Protein AF-A0A1M5EJP6-F1 (afdb_monomer)

Solvent-accessible surface area (backbone atoms only — not comparable to full-atom values): 12967 Å² total; per-residue (Å²): 136,80,81,79,81,61,71,69,54,60,53,49,47,48,23,60,74,72,71,44,87,80,58,96,80,62,54,50,74,47,81,51,93,53,33,33,40,35,38,42,94,92,39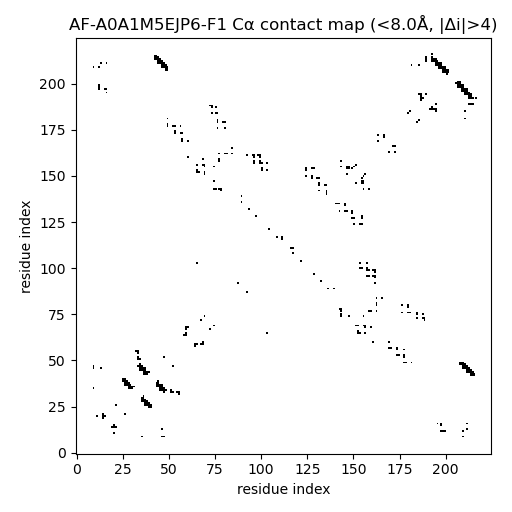,60,27,44,37,32,38,59,67,31,47,37,52,45,49,46,51,31,64,74,66,66,35,46,68,52,47,45,74,76,43,58,69,66,51,51,46,62,54,50,76,66,56,74,95,61,51,73,70,53,48,53,53,37,31,53,51,27,46,54,49,50,59,60,67,50,50,82,76,45,92,44,71,66,60,45,55,49,54,52,50,53,54,48,53,50,51,52,52,44,55,56,51,34,73,78,43,74,90,43,53,53,63,49,25,48,74,74,34,42,84,58,50,37,36,16,46,50,50,29,55,52,66,74,42,96,46,68,67,63,44,31,52,52,51,44,51,47,35,62,75,76,36,42,39,56,80,45,79,73,40,80,60,48,82,38,79,43,82,78,55,98,93,41,72,46,50,30,44,40,35,60,79,67,72,74,68,72,69,75,78,75,127

Radius of gyration: 20.11 Å; Cα contacts (8 Å, |Δi|>4): 256; chains: 1; bounding box: 44×57×44 Å

Nearest PDB structures (foldseek):
  2qj1-assembly1_A  TM=2.860E-01  e=4.101E+00  Infectious bursal disease virus
  4iwb-assembly2_B  TM=1.909E-01  e=3.326E+00  Aquifex aeolicus

pLDDT: mean 85.27, std 13.97, range [38.97, 98.0]

Secondary structure (DSSP, 8-state):
-PPPPPHHHHHHHHHHHTTSPPPTTSEEEEEETTEEEEEETTEEEEEEEHHHHHHHHHHHHHTT-HHHHHHSS-HHHHHHHHHT-TT--HHHHHHHHHHHHHHHHHHGGGG-S-HHHHHHHHHHHHHHHHHHHHHHHH-TT-HHHHHHHHHTTTHHHHHHHHHHTTSS-HHHHHHHHHHHHHHTSTTTTTTTSPEEEEEEEEETTEEEEEEEE-TTGGGSSTT--

Structure (mmCIF, N/CA/C/O backbone):
data_AF-A0A1M5EJP6-F1
#
_entry.id   AF-A0A1M5EJP6-F1
#
loop_
_atom_site.group_PDB
_atom_site.id
_atom_site.type_symbol
_atom_site.label_atom_id
_atom_site.label_alt_id
_atom_site.label_comp_id
_atom_site.label_asym_id
_atom_site.label_entity_id
_atom_site.label_seq_id
_atom_site.pdbx_PDB_ins_code
_atom_site.Cartn_x
_atom_site.Cartn_y
_atom_site.Cartn_z
_atom_site.occupancy
_atom_site.B_iso_or_equiv
_atom_site.auth_seq_id
_atom_site.auth_comp_id
_atom_site.auth_asym_id
_atom_site.auth_atom_id
_atom_site.pdbx_PDB_model_num
ATOM 1 N N . MET A 1 1 ? 21.699 -2.784 8.763 1.00 38.97 1 MET A N 1
ATOM 2 C CA . MET A 1 1 ? 21.643 -3.882 7.775 1.00 38.97 1 MET A CA 1
ATOM 3 C C . MET A 1 1 ? 21.321 -5.165 8.522 1.00 38.97 1 MET A C 1
ATOM 5 O O . MET A 1 1 ? 22.229 -5.752 9.103 1.00 38.97 1 MET A O 1
ATOM 9 N N . LYS A 1 2 ? 20.036 -5.536 8.610 1.00 46.34 2 LYS A N 1
ATOM 10 C CA . LYS A 1 2 ? 19.643 -6.880 9.064 1.00 46.34 2 LYS A CA 1
ATOM 11 C C . LYS A 1 2 ? 19.937 -7.872 7.925 1.00 46.34 2 LYS A C 1
ATOM 13 O O . LYS A 1 2 ? 19.958 -7.474 6.765 1.00 46.34 2 LYS A O 1
ATOM 18 N N . GLN A 1 3 ? 20.300 -9.102 8.281 1.00 47.59 3 GLN A N 1
ATOM 19 C CA . GLN A 1 3 ? 20.691 -10.150 7.335 1.00 47.59 3 GLN A CA 1
ATOM 20 C C . GLN A 1 3 ? 19.473 -10.636 6.548 1.00 47.59 3 GLN A C 1
ATOM 22 O O . GLN A 1 3 ? 18.476 -11.012 7.153 1.00 47.59 3 GLN A O 1
ATOM 27 N N . GLU A 1 4 ? 19.592 -10.668 5.222 1.00 60.62 4 GLU A N 1
ATOM 28 C CA . GLU A 1 4 ? 18.635 -11.330 4.331 1.00 60.62 4 GLU A CA 1
ATOM 29 C C . GLU A 1 4 ? 18.438 -12.798 4.748 1.00 60.62 4 GLU A C 1
ATOM 31 O O . GLU A 1 4 ? 19.409 -13.505 5.061 1.00 60.62 4 GLU A O 1
ATOM 36 N N . ARG A 1 5 ? 17.183 -13.270 4.745 1.00 69.31 5 ARG A N 1
ATOM 37 C CA . ARG A 1 5 ? 16.856 -14.670 5.045 1.00 69.31 5 ARG A CA 1
ATOM 38 C C . ARG A 1 5 ? 17.550 -15.589 4.027 1.00 69.31 5 ARG A C 1
ATOM 40 O O . ARG A 1 5 ? 17.432 -15.392 2.817 1.00 69.31 5 ARG A O 1
ATOM 47 N N . PRO A 1 6 ? 18.271 -16.633 4.475 1.00 67.94 6 PRO A N 1
ATOM 48 C CA . PRO A 1 6 ? 18.926 -17.557 3.561 1.00 67.94 6 PRO A CA 1
ATOM 49 C C . PRO A 1 6 ? 17.921 -18.266 2.630 1.00 67.94 6 PRO A C 1
ATOM 51 O O . PRO A 1 6 ? 16.907 -18.766 3.123 1.00 67.94 6 PRO A O 1
ATOM 54 N N . PRO A 1 7 ? 18.246 -18.477 1.337 1.00 72.56 7 PRO A N 1
ATOM 55 C CA . PRO A 1 7 ? 17.354 -19.123 0.360 1.00 72.56 7 PRO A CA 1
ATOM 56 C C . PRO A 1 7 ? 16.770 -20.477 0.791 1.00 72.56 7 PRO A C 1
ATOM 58 O O . PRO A 1 7 ? 15.692 -20.874 0.361 1.00 72.56 7 PRO A O 1
ATOM 61 N N . LYS A 1 8 ? 17.471 -21.192 1.681 1.00 81.19 8 LYS A N 1
ATOM 62 C CA . LYS A 1 8 ? 17.037 -22.481 2.238 1.00 81.19 8 LYS A CA 1
ATOM 63 C C . LYS A 1 8 ? 15.681 -22.419 2.956 1.00 81.19 8 LYS A C 1
ATOM 65 O O . LYS A 1 8 ? 15.049 -23.460 3.072 1.00 81.19 8 LYS A O 1
ATOM 70 N N . PHE A 1 9 ? 15.277 -21.265 3.491 1.00 84.75 9 PHE A N 1
ATOM 71 C CA . PHE A 1 9 ? 14.015 -21.135 4.224 1.00 84.75 9 PHE A CA 1
ATOM 72 C C . PHE A 1 9 ? 12.819 -21.067 3.272 1.00 84.75 9 PHE A C 1
ATOM 74 O O . PHE A 1 9 ? 11.880 -21.831 3.451 1.00 84.75 9 PHE A O 1
ATOM 81 N N . TYR A 1 10 ? 12.920 -20.291 2.191 1.00 87.69 10 TYR A N 1
ATOM 82 C CA . TYR A 1 10 ? 11.906 -20.242 1.129 1.00 87.69 10 TYR A CA 1
ATOM 83 C C . TYR A 1 10 ? 11.717 -21.597 0.447 1.00 87.69 10 TYR A C 1
ATOM 85 O O . TYR A 1 10 ? 10.593 -22.037 0.243 1.00 87.69 10 TYR A O 1
ATOM 93 N N . ILE A 1 11 ? 12.817 -22.306 0.163 1.00 89.31 11 ILE A N 1
ATOM 94 C CA . ILE A 1 11 ? 12.743 -23.656 -0.416 1.00 89.31 11 ILE A CA 1
ATOM 95 C C . ILE A 1 11 ? 12.021 -24.610 0.538 1.00 89.31 11 ILE A C 1
ATOM 97 O O . ILE A 1 11 ? 11.170 -25.366 0.098 1.00 89.31 11 ILE A O 1
ATOM 101 N N . LYS A 1 12 ? 12.320 -24.564 1.842 1.00 89.94 12 LYS A N 1
ATOM 102 C CA . LYS A 1 12 ? 11.617 -25.392 2.831 1.00 89.94 12 LYS A CA 1
ATOM 103 C C . LYS A 1 12 ? 10.135 -25.046 2.941 1.00 89.94 12 LYS A C 1
ATOM 105 O O . LYS A 1 12 ? 9.335 -25.955 3.112 1.00 89.94 12 LYS A O 1
ATOM 110 N N . ALA A 1 13 ? 9.782 -23.763 2.867 1.00 89.81 13 ALA A N 1
ATOM 111 C CA . ALA A 1 13 ? 8.384 -23.342 2.915 1.00 89.81 13 ALA A CA 1
ATOM 112 C C . ALA A 1 13 ? 7.642 -23.911 1.705 1.00 89.81 13 ALA A C 1
ATOM 114 O O . ALA A 1 13 ? 6.568 -24.485 1.840 1.00 89.81 13 ALA A O 1
ATOM 115 N N . PHE A 1 14 ? 8.291 -23.860 0.542 1.00 90.31 14 PHE A N 1
ATOM 116 C CA . PHE A 1 14 ? 7.779 -24.475 -0.669 1.00 90.31 14 PHE A CA 1
ATOM 117 C C . PHE A 1 14 ? 7.667 -26.000 -0.583 1.00 90.31 14 PHE A C 1
ATOM 119 O O . PHE A 1 14 ? 6.664 -26.550 -1.016 1.00 90.31 14 PHE A O 1
ATOM 126 N N . GLU A 1 15 ? 8.657 -26.692 -0.008 1.00 91.50 15 GLU A N 1
ATOM 127 C CA . GLU A 1 15 ? 8.604 -28.144 0.227 1.00 91.50 15 GLU A CA 1
ATOM 128 C C . GLU A 1 15 ? 7.417 -28.552 1.113 1.00 91.50 15 GLU A C 1
ATOM 130 O O . GLU A 1 15 ? 6.812 -29.600 0.871 1.00 91.50 15 GLU A O 1
ATOM 135 N N . GLU A 1 16 ? 7.092 -27.739 2.124 1.00 90.25 16 GLU A N 1
ATOM 136 C CA . GLU A 1 16 ? 5.922 -27.943 2.984 1.00 90.25 16 GLU A CA 1
ATOM 137 C C . GLU A 1 16 ? 4.624 -27.755 2.190 1.00 90.25 16 GLU A C 1
ATOM 139 O O . GLU A 1 16 ? 3.771 -28.639 2.213 1.00 90.25 16 GLU A O 1
ATOM 144 N N . PHE A 1 17 ? 4.532 -26.676 1.407 1.00 88.00 17 PHE A N 1
ATOM 145 C CA . PHE A 1 17 ? 3.397 -26.382 0.526 1.00 88.00 17 PHE A CA 1
ATOM 146 C C . PHE A 1 17 ? 3.106 -27.508 -0.475 1.00 88.00 17 PHE A C 1
ATOM 148 O O . PHE A 1 17 ? 1.983 -27.993 -0.569 1.00 88.00 17 PHE A O 1
ATOM 155 N N . ILE A 1 18 ? 4.120 -28.024 -1.175 1.00 88.50 18 ILE A N 1
ATOM 156 C CA . ILE A 1 18 ? 3.921 -29.142 -2.117 1.00 88.50 18 ILE A CA 1
ATOM 157 C C . ILE A 1 18 ? 3.850 -30.518 -1.429 1.00 88.50 18 ILE A C 1
ATOM 159 O O . ILE A 1 18 ? 3.717 -31.545 -2.105 1.00 88.50 18 ILE A O 1
ATOM 163 N N . GLY A 1 19 ? 4.018 -30.579 -0.104 1.00 88.31 19 GLY A N 1
ATOM 164 C CA . GLY A 1 19 ? 4.006 -31.810 0.687 1.00 88.31 19 GLY A CA 1
ATOM 165 C C . GLY A 1 19 ? 5.131 -32.802 0.357 1.00 88.31 19 GLY A C 1
ATOM 166 O O . GLY A 1 19 ? 5.011 -33.998 0.650 1.00 88.31 19 GLY A O 1
ATOM 167 N N . LYS A 1 20 ? 6.224 -32.358 -0.279 1.00 91.44 20 LYS A N 1
ATOM 168 C CA . LYS A 1 20 ? 7.365 -33.216 -0.640 1.00 91.44 20 LYS A CA 1
ATOM 169 C C . LYS A 1 20 ? 8.688 -32.460 -0.646 1.00 91.44 20 LYS A C 1
ATOM 171 O O . LYS A 1 20 ? 8.771 -31.284 -0.974 1.00 91.44 20 LYS A O 1
ATOM 176 N N . LYS A 1 21 ? 9.762 -33.197 -0.352 1.00 92.19 21 LYS A N 1
ATOM 177 C CA . LYS A 1 21 ? 11.127 -32.671 -0.447 1.00 92.19 21 LYS A CA 1
ATOM 178 C C . LYS A 1 21 ? 11.561 -32.537 -1.896 1.00 92.19 21 LYS A C 1
ATOM 180 O O . LYS A 1 21 ? 11.420 -33.492 -2.663 1.00 92.19 21 LYS A O 1
ATOM 185 N N . LEU A 1 22 ? 12.169 -31.404 -2.212 1.00 90.38 22 LEU A N 1
ATOM 186 C CA . LEU A 1 22 ? 12.728 -31.118 -3.518 1.00 90.38 22 LEU A CA 1
ATOM 187 C C . LEU A 1 22 ? 14.151 -31.657 -3.622 1.00 90.38 22 LEU A C 1
ATOM 189 O O . LEU A 1 22 ? 14.996 -31.503 -2.735 1.00 90.38 22 LEU A O 1
ATOM 193 N N . GLN A 1 23 ? 14.447 -32.273 -4.756 1.00 89.06 23 GLN A N 1
ATOM 194 C CA . GLN A 1 23 ? 15.798 -32.646 -5.128 1.00 89.06 23 GLN A CA 1
ATOM 195 C C . GLN A 1 23 ? 16.461 -31.521 -5.917 1.00 89.06 23 GLN A C 1
ATOM 197 O O . GLN A 1 23 ? 15.839 -30.744 -6.646 1.00 89.06 23 GLN A O 1
ATOM 202 N N . LYS A 1 24 ? 17.787 -31.440 -5.796 1.00 82.75 24 LYS A N 1
ATOM 203 C CA . LYS A 1 24 ? 18.571 -30.460 -6.545 1.00 82.75 24 LYS A CA 1
ATOM 204 C C . LYS A 1 24 ? 18.381 -30.687 -8.049 1.00 82.75 24 LYS A C 1
ATOM 206 O O . LYS A 1 24 ? 18.741 -31.744 -8.558 1.00 82.75 24 LYS A O 1
ATOM 211 N N . GLY A 1 25 ? 17.903 -29.662 -8.749 1.00 85.12 25 GLY A N 1
ATOM 212 C CA . GLY A 1 25 ? 17.639 -29.700 -10.190 1.00 85.12 25 GLY A CA 1
ATOM 213 C C . GLY A 1 25 ? 16.160 -29.816 -10.559 1.00 85.12 25 GLY A C 1
ATOM 214 O O . GLY A 1 25 ? 15.841 -29.622 -11.727 1.00 85.12 25 GLY A O 1
ATOM 215 N N . GLU A 1 26 ? 15.273 -30.065 -9.591 1.00 87.62 26 GLU A N 1
ATOM 216 C CA . GLU A 1 26 ? 13.815 -30.061 -9.806 1.00 87.62 26 GLU A CA 1
ATOM 217 C C . GLU A 1 26 ? 13.221 -28.648 -9.829 1.00 87.62 26 GLU A C 1
ATOM 219 O O . GLU A 1 26 ? 12.118 -28.447 -10.328 1.00 87.62 26 GLU A O 1
ATOM 224 N N . TYR A 1 27 ? 13.965 -27.664 -9.323 1.00 90.50 27 TYR A N 1
ATOM 225 C CA . TYR A 1 27 ? 13.534 -26.277 -9.231 1.00 90.50 27 TYR A CA 1
ATOM 226 C C . TYR A 1 27 ? 14.648 -25.311 -9.641 1.00 90.50 27 TYR A C 1
ATOM 228 O O . TYR A 1 27 ? 15.846 -25.630 -9.590 1.00 90.50 27 TYR A O 1
ATOM 236 N N . LYS A 1 28 ? 14.244 -24.101 -10.018 1.00 90.25 28 LYS A N 1
ATOM 237 C CA . LYS A 1 28 ? 15.104 -22.913 -10.066 1.00 90.25 28 LYS A CA 1
ATOM 238 C C . LYS A 1 28 ? 14.490 -21.862 -9.160 1.00 90.25 28 LYS A C 1
ATOM 240 O O . LYS A 1 28 ? 13.281 -21.853 -8.987 1.00 90.25 28 LYS A O 1
ATOM 245 N N . TYR A 1 29 ? 15.308 -20.992 -8.595 1.00 90.00 29 TYR A N 1
ATOM 246 C CA . TYR A 1 29 ? 14.788 -19.859 -7.848 1.00 90.00 29 TYR A CA 1
ATOM 247 C C . TYR A 1 29 ? 15.588 -18.605 -8.168 1.00 90.00 29 TYR A C 1
ATOM 249 O O . TYR A 1 29 ? 16.784 -18.682 -8.471 1.00 90.00 29 TYR A O 1
ATOM 257 N N . GLU A 1 30 ? 14.913 -17.475 -8.076 1.00 88.81 30 GLU A N 1
ATOM 258 C CA . GLU A 1 30 ? 15.467 -16.139 -8.184 1.00 88.81 30 GLU A CA 1
ATOM 259 C C . GLU A 1 30 ? 14.951 -15.319 -7.005 1.00 88.81 30 GLU A C 1
ATOM 261 O O . GLU A 1 30 ? 13.790 -15.417 -6.613 1.00 88.81 30 GLU A O 1
ATOM 266 N N . ARG A 1 31 ? 15.848 -14.550 -6.388 1.00 81.06 31 ARG A N 1
ATOM 267 C CA . ARG A 1 31 ? 15.457 -13.606 -5.349 1.00 81.06 31 ARG A CA 1
ATOM 268 C C . ARG A 1 31 ? 15.198 -12.270 -6.025 1.00 81.06 31 ARG A C 1
ATOM 270 O O . ARG A 1 31 ? 16.101 -11.735 -6.666 1.00 81.06 31 ARG A O 1
ATOM 277 N N . ILE A 1 32 ? 13.996 -11.755 -5.842 1.00 75.50 32 ILE A N 1
ATOM 278 C CA . ILE A 1 32 ? 13.582 -10.421 -6.259 1.00 75.50 32 ILE A CA 1
ATOM 279 C C . ILE A 1 32 ? 13.382 -9.612 -4.969 1.00 75.50 32 ILE A C 1
ATOM 281 O O . ILE A 1 32 ? 13.212 -10.186 -3.892 1.00 75.50 32 ILE A O 1
ATOM 285 N N . GLU A 1 33 ? 13.523 -8.289 -5.017 1.00 70.88 33 GLU A N 1
ATOM 286 C CA . GLU A 1 33 ? 13.317 -7.452 -3.827 1.00 70.88 33 GLU A CA 1
ATOM 287 C C . GLU A 1 33 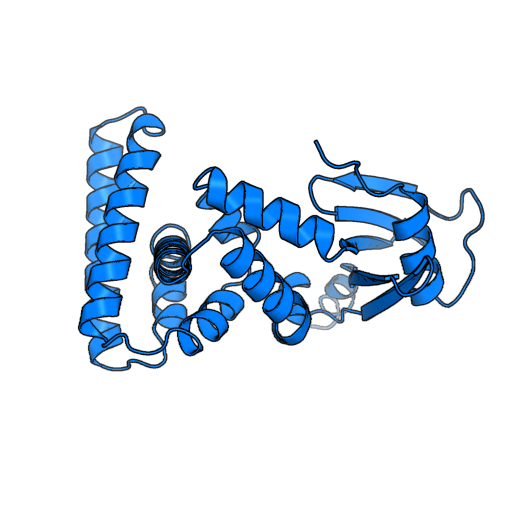? 11.966 -7.801 -3.178 1.00 70.88 33 GLU A C 1
ATOM 289 O O . GLU A 1 33 ? 10.939 -7.813 -3.856 1.00 70.88 33 GLU A O 1
ATOM 294 N N . GLY A 1 34 ? 12.003 -8.200 -1.901 1.00 70.31 34 GLY A N 1
ATOM 295 C CA . GLY A 1 34 ? 10.796 -8.555 -1.156 1.00 70.31 34 GLY A CA 1
ATOM 296 C C . GLY A 1 34 ? 10.276 -9.988 -1.262 1.00 70.31 34 GLY A C 1
ATOM 297 O O . GLY A 1 34 ? 9.398 -10.383 -0.501 1.00 70.31 34 GLY A O 1
ATOM 298 N N . HIS A 1 35 ? 10.779 -10.806 -2.189 1.00 79.75 35 HIS A N 1
ATOM 299 C CA . HIS A 1 35 ? 10.215 -12.143 -2.401 1.00 79.75 35 HIS A CA 1
ATOM 300 C C . HIS A 1 35 ? 11.138 -13.094 -3.161 1.00 79.75 35 HIS A C 1
ATOM 302 O O . HIS A 1 35 ? 12.130 -12.714 -3.778 1.00 79.75 35 HIS A O 1
ATOM 308 N N . THR A 1 36 ? 10.827 -14.384 -3.103 1.00 86.88 36 THR A N 1
ATOM 309 C CA . THR A 1 36 ? 11.523 -15.420 -3.868 1.00 86.88 36 THR A CA 1
ATOM 310 C C . THR A 1 36 ? 10.592 -15.989 -4.925 1.00 86.88 36 THR A C 1
ATOM 312 O O . THR A 1 36 ? 9.581 -16.587 -4.574 1.00 86.88 36 THR A O 1
ATOM 315 N N . ASP A 1 37 ? 10.977 -15.876 -6.191 1.00 87.81 37 ASP A N 1
ATOM 316 C CA . ASP A 1 37 ? 10.325 -16.584 -7.289 1.00 87.81 37 ASP A CA 1
ATOM 317 C C . ASP A 1 37 ? 10.971 -17.967 -7.439 1.00 87.81 37 ASP A C 1
ATOM 319 O O . ASP A 1 37 ? 12.190 -18.096 -7.587 1.00 87.81 37 ASP A O 1
ATOM 323 N N . LEU A 1 38 ? 10.168 -19.024 -7.386 1.00 90.50 38 LEU A N 1
ATOM 324 C CA . LEU A 1 38 ? 10.584 -20.419 -7.458 1.00 90.50 38 LEU A CA 1
ATOM 325 C C . LEU A 1 38 ? 9.881 -21.102 -8.635 1.00 90.50 38 LEU A C 1
ATOM 327 O O . LEU A 1 38 ? 8.691 -21.377 -8.596 1.00 90.50 38 LEU A O 1
ATOM 331 N N . LEU A 1 39 ? 10.638 -21.418 -9.685 1.00 90.25 39 LEU A N 1
ATOM 332 C CA . LEU A 1 39 ? 10.164 -22.177 -10.840 1.00 90.25 39 LEU A CA 1
ATOM 333 C C . LEU A 1 39 ? 10.222 -23.680 -10.546 1.00 90.25 39 LEU A C 1
ATOM 335 O O . LEU A 1 39 ? 11.314 -24.244 -10.413 1.00 90.25 39 LEU A O 1
ATOM 339 N N . TYR A 1 40 ? 9.063 -24.328 -10.524 1.00 90.06 40 TYR A N 1
ATOM 340 C CA . TYR A 1 40 ? 8.885 -25.755 -10.281 1.00 90.06 40 TYR A CA 1
ATOM 341 C C . TYR A 1 40 ? 7.849 -26.335 -11.255 1.00 90.06 40 TYR A C 1
ATOM 343 O O . TYR A 1 40 ? 6.794 -25.752 -11.454 1.00 90.06 40 TYR A O 1
ATOM 351 N N . GLU A 1 41 ? 8.170 -27.450 -11.923 1.00 88.88 41 GLU A N 1
ATOM 352 C CA . GLU A 1 41 ? 7.282 -28.114 -12.906 1.00 88.88 41 GLU A CA 1
ATOM 353 C C . GLU A 1 41 ? 6.709 -27.200 -14.020 1.00 88.88 41 GLU A C 1
ATOM 355 O O . GLU A 1 41 ? 5.698 -27.510 -14.638 1.00 88.88 41 GLU A O 1
ATOM 360 N N . GLY A 1 42 ? 7.404 -26.104 -14.350 1.00 85.12 42 GLY A N 1
ATOM 361 C CA . GLY A 1 42 ? 6.965 -25.142 -15.373 1.00 85.12 42 GLY A CA 1
ATOM 362 C C . GLY A 1 42 ? 6.119 -23.985 -14.834 1.00 85.12 42 GLY A C 1
ATOM 363 O O . GLY A 1 42 ? 5.717 -23.130 -15.615 1.00 85.12 42 GLY A O 1
ATOM 364 N N . VAL A 1 43 ? 5.920 -23.933 -13.519 1.00 84.94 43 VAL A N 1
ATOM 365 C CA . VAL A 1 43 ? 5.138 -22.932 -12.792 1.00 84.94 43 VAL A CA 1
ATOM 366 C C . VAL A 1 43 ? 6.060 -22.093 -11.907 1.00 84.94 43 VAL A C 1
ATOM 368 O O . VAL A 1 43 ? 6.892 -22.651 -11.192 1.00 84.94 43 VAL A O 1
ATOM 371 N N . THR A 1 44 ? 5.943 -20.765 -11.952 1.00 86.81 44 THR A N 1
ATOM 372 C CA . THR A 1 44 ? 6.736 -19.865 -11.096 1.00 86.81 44 THR A CA 1
ATOM 373 C C . THR A 1 44 ? 5.935 -19.476 -9.869 1.00 86.81 44 THR A C 1
ATOM 375 O O . THR A 1 44 ? 5.047 -18.656 -9.979 1.00 86.81 44 THR A O 1
ATOM 378 N N . TYR A 1 45 ? 6.271 -20.001 -8.702 1.00 85.88 45 TYR A N 1
ATOM 379 C CA . TYR A 1 45 ? 5.629 -19.635 -7.445 1.00 85.88 45 TYR A CA 1
ATOM 380 C C . TYR A 1 45 ? 6.345 -18.452 -6.808 1.00 85.88 45 TYR A C 1
ATOM 382 O O . TYR A 1 45 ? 7.570 -18.490 -6.700 1.00 85.88 45 TYR A O 1
ATOM 390 N N . ARG A 1 46 ? 5.623 -17.442 -6.326 1.00 85.81 46 ARG A N 1
ATOM 391 C CA . ARG A 1 46 ? 6.239 -16.401 -5.492 1.00 85.81 46 ARG A CA 1
ATOM 392 C C . ARG A 1 46 ? 6.059 -16.754 -4.027 1.00 85.81 46 ARG A C 1
ATOM 394 O O . ARG A 1 46 ? 5.005 -17.225 -3.605 1.00 85.81 46 ARG A O 1
ATOM 401 N N . ILE A 1 47 ? 7.110 -16.509 -3.260 1.00 87.38 47 ILE A N 1
ATOM 402 C CA . ILE A 1 47 ? 7.184 -16.810 -1.838 1.00 87.38 47 ILE A CA 1
ATOM 403 C C . ILE A 1 47 ? 7.671 -15.568 -1.102 1.00 87.38 47 ILE A C 1
ATOM 405 O O . ILE A 1 47 ? 8.827 -15.165 -1.275 1.00 87.38 47 ILE A O 1
ATOM 409 N N . SER A 1 48 ? 6.827 -15.016 -0.239 1.00 86.44 48 SER A N 1
ATOM 410 C CA . SER A 1 48 ? 7.153 -13.857 0.599 1.00 86.44 48 SER A CA 1
ATOM 411 C C . SER A 1 48 ? 7.067 -14.247 2.067 1.00 86.44 48 SER A C 1
ATOM 413 O O . SER A 1 48 ? 6.140 -14.953 2.463 1.00 86.44 48 SER A O 1
ATOM 415 N N . SER A 1 49 ? 8.030 -13.822 2.887 1.00 88.25 49 SER A N 1
ATOM 416 C CA . SER A 1 49 ? 7.908 -13.954 4.344 1.00 88.25 49 SER A CA 1
ATOM 417 C C . SER A 1 49 ? 7.330 -12.683 4.962 1.00 88.25 49 SER A C 1
ATOM 419 O O . SER A 1 49 ? 7.438 -11.606 4.376 1.00 88.25 49 SER A O 1
ATOM 421 N N . TYR A 1 50 ? 6.776 -12.791 6.171 1.00 88.06 50 TYR A N 1
ATOM 422 C CA . TYR A 1 50 ? 6.329 -11.632 6.953 1.00 88.06 50 TYR A CA 1
ATOM 423 C C . TYR A 1 50 ? 7.410 -10.540 7.029 1.00 88.06 50 TYR A C 1
ATOM 425 O O . TYR A 1 50 ? 7.149 -9.370 6.780 1.00 88.06 50 TYR A O 1
ATOM 433 N N . GLU A 1 51 ? 8.658 -10.915 7.308 1.00 87.88 51 GLU A N 1
ATOM 434 C CA . GLU A 1 51 ? 9.762 -9.957 7.439 1.00 87.88 51 GLU A CA 1
ATOM 435 C C . GLU A 1 51 ? 10.171 -9.330 6.112 1.00 87.88 51 GLU A C 1
ATOM 437 O O . GLU A 1 51 ? 10.653 -8.198 6.118 1.00 87.88 51 GLU A O 1
ATOM 442 N N . ASP A 1 52 ? 9.990 -10.044 4.998 1.00 86.25 52 ASP A N 1
ATOM 443 C CA . ASP A 1 52 ? 10.206 -9.460 3.680 1.00 86.25 52 ASP A CA 1
ATOM 444 C C . ASP A 1 52 ? 9.183 -8.349 3.425 1.00 86.25 52 ASP A C 1
ATOM 446 O O . ASP A 1 52 ? 9.565 -7.229 3.093 1.00 86.25 52 ASP A O 1
ATOM 450 N N . LEU A 1 53 ? 7.903 -8.631 3.691 1.00 87.75 53 LEU A N 1
ATOM 451 C CA . LEU A 1 53 ? 6.818 -7.661 3.546 1.00 87.75 53 LEU A CA 1
ATOM 452 C C . LEU A 1 53 ? 7.002 -6.461 4.485 1.00 87.75 53 LEU A C 1
ATOM 454 O O . LEU A 1 53 ? 6.863 -5.319 4.054 1.00 87.75 53 LEU A O 1
ATOM 458 N N . VAL A 1 54 ? 7.400 -6.691 5.743 1.00 91.56 54 VAL A N 1
ATOM 459 C CA . VAL A 1 54 ? 7.742 -5.612 6.690 1.00 91.56 54 VAL A CA 1
ATOM 460 C C . VAL A 1 54 ? 8.871 -4.750 6.138 1.00 91.56 54 VAL A C 1
ATOM 462 O O . VAL A 1 54 ? 8.809 -3.520 6.202 1.00 91.56 54 VAL A O 1
ATOM 465 N N . GLN A 1 55 ? 9.914 -5.366 5.585 1.00 89.50 55 GLN A N 1
ATOM 466 C CA . GLN A 1 55 ? 11.032 -4.631 5.012 1.00 89.50 55 GLN A CA 1
ATOM 467 C C . GLN A 1 55 ? 10.612 -3.806 3.785 1.00 89.50 55 GLN A C 1
ATOM 469 O O . GLN A 1 55 ? 11.069 -2.666 3.645 1.00 89.50 55 GLN A O 1
ATOM 474 N N . ASP A 1 56 ? 9.777 -4.354 2.909 1.00 88.44 56 ASP A N 1
ATOM 475 C CA . ASP A 1 56 ? 9.285 -3.662 1.717 1.00 88.44 56 ASP A CA 1
ATOM 476 C C . ASP A 1 56 ? 8.406 -2.473 2.088 1.00 88.44 56 ASP A C 1
ATOM 478 O O . ASP A 1 56 ? 8.700 -1.345 1.692 1.00 88.44 56 ASP A O 1
ATOM 482 N N . PHE A 1 57 ? 7.404 -2.694 2.942 1.00 92.25 57 PHE A N 1
ATOM 483 C CA . PHE A 1 57 ? 6.519 -1.638 3.430 1.00 92.25 57 PHE A CA 1
ATOM 484 C C . PHE A 1 57 ? 7.319 -0.538 4.125 1.00 92.25 57 PHE A C 1
ATOM 486 O O . PHE A 1 57 ? 7.143 0.642 3.821 1.00 92.25 57 PHE A O 1
ATOM 493 N N . THR A 1 58 ? 8.272 -0.902 4.988 1.00 94.12 58 THR A N 1
ATOM 494 C CA . THR A 1 58 ? 9.167 0.082 5.614 1.00 94.12 58 THR A CA 1
ATOM 495 C C . THR A 1 58 ? 9.849 0.944 4.551 1.00 94.12 58 THR A C 1
ATOM 497 O O . THR A 1 58 ? 9.810 2.168 4.641 1.00 94.12 58 THR A O 1
ATOM 500 N N . GLN A 1 59 ? 10.417 0.342 3.503 1.00 91.88 59 GLN A N 1
ATOM 501 C CA . GLN A 1 59 ? 11.088 1.096 2.443 1.00 91.88 59 GLN A CA 1
ATOM 502 C C . GLN A 1 59 ? 10.132 1.984 1.643 1.00 91.88 59 GLN A C 1
ATOM 504 O O . GLN A 1 59 ? 10.488 3.130 1.359 1.00 91.88 59 GLN A O 1
ATOM 509 N N . TYR A 1 60 ? 8.941 1.490 1.301 1.00 92.94 60 TYR A N 1
ATOM 510 C CA . TYR A 1 60 ? 7.942 2.259 0.556 1.00 92.94 60 TYR A CA 1
ATOM 511 C C . TYR A 1 60 ? 7.555 3.527 1.322 1.00 92.94 60 TYR A C 1
ATOM 513 O O . TYR A 1 60 ? 7.539 4.627 0.767 1.00 92.94 60 TYR A O 1
ATOM 521 N N . PHE A 1 61 ? 7.331 3.402 2.627 1.00 94.38 61 PHE A N 1
ATOM 522 C CA . PHE A 1 61 ? 6.875 4.510 3.458 1.00 94.38 61 PHE A CA 1
ATOM 523 C C . PHE A 1 61 ? 8.003 5.409 3.991 1.00 94.38 61 PHE A C 1
ATOM 525 O O . PHE A 1 61 ? 7.760 6.596 4.208 1.00 94.38 61 PHE A O 1
ATOM 532 N N . GLU A 1 62 ? 9.232 4.908 4.164 1.00 93.31 62 GLU A N 1
ATOM 533 C CA . GLU A 1 62 ? 10.410 5.740 4.478 1.00 93.31 62 GLU A CA 1
ATOM 534 C C . GLU A 1 62 ? 10.814 6.627 3.298 1.00 93.31 62 GLU A C 1
ATOM 536 O O . GLU A 1 62 ? 11.230 7.771 3.492 1.00 93.31 62 GLU A O 1
ATOM 541 N N . ARG A 1 63 ? 10.719 6.095 2.074 1.00 92.06 63 ARG A N 1
ATOM 542 C CA . ARG A 1 63 ? 11.079 6.820 0.847 1.00 92.06 63 ARG A CA 1
ATOM 543 C C . ARG A 1 63 ? 9.943 7.680 0.305 1.00 92.06 63 ARG A C 1
ATOM 545 O O . ARG A 1 63 ? 10.175 8.424 -0.644 1.00 92.06 63 ARG A O 1
ATOM 552 N N . GLU A 1 64 ? 8.754 7.583 0.903 1.00 91.06 64 GLU A N 1
ATOM 553 C CA . GLU A 1 64 ? 7.519 8.193 0.393 1.00 91.06 64 GLU A CA 1
ATOM 554 C C . GLU A 1 64 ? 7.314 7.826 -1.090 1.00 91.06 64 GLU A C 1
ATOM 556 O O . GLU A 1 64 ? 7.079 8.665 -1.959 1.00 91.06 64 GLU A O 1
ATOM 561 N N . SER A 1 65 ? 7.479 6.533 -1.359 1.00 90.12 65 SER A N 1
ATOM 562 C CA . SER A 1 65 ? 7.483 5.877 -2.662 1.00 90.12 65 SER A CA 1
ATOM 563 C C . SER A 1 65 ? 6.039 5.597 -3.107 1.00 90.12 65 SER A C 1
ATOM 565 O O . SER A 1 65 ? 5.536 4.480 -3.011 1.00 90.12 65 SER A O 1
ATOM 567 N N . TYR A 1 66 ? 5.325 6.649 -3.526 1.00 90.62 66 TYR A N 1
ATOM 568 C CA . TYR A 1 66 ? 3.891 6.580 -3.862 1.00 90.62 66 TYR A CA 1
ATOM 569 C C . TYR A 1 66 ? 3.566 5.589 -4.994 1.00 90.62 66 TYR A C 1
ATOM 571 O O . TYR A 1 66 ? 2.495 4.980 -4.980 1.00 90.62 66 TYR A O 1
ATOM 579 N N . ASP A 1 67 ? 4.486 5.403 -5.945 1.00 89.31 67 ASP A N 1
ATOM 580 C CA . ASP A 1 67 ? 4.327 4.447 -7.046 1.00 89.31 67 ASP A CA 1
ATOM 581 C C . ASP A 1 67 ? 4.317 3.006 -6.516 1.00 89.31 67 ASP A C 1
ATOM 583 O O . ASP A 1 67 ? 3.451 2.208 -6.879 1.00 89.31 67 ASP A O 1
ATOM 587 N N . GLU A 1 68 ? 5.241 2.667 -5.613 1.00 88.81 68 GLU A N 1
ATOM 588 C CA . GLU A 1 68 ? 5.277 1.355 -4.970 1.00 88.81 68 GLU A CA 1
ATOM 589 C C . GLU A 1 68 ? 4.069 1.140 -4.048 1.00 88.81 68 GLU A C 1
ATOM 591 O O . GLU A 1 68 ? 3.454 0.080 -4.113 1.00 88.81 68 GLU A O 1
ATOM 596 N N . ILE A 1 69 ? 3.656 2.154 -3.275 1.00 89.50 69 ILE A N 1
ATOM 597 C CA . ILE A 1 69 ? 2.437 2.087 -2.442 1.00 89.50 69 ILE A CA 1
ATOM 598 C C . ILE A 1 69 ? 1.205 1.763 -3.296 1.00 89.50 69 ILE A C 1
ATOM 600 O O . ILE A 1 69 ? 0.346 1.008 -2.862 1.00 89.50 69 ILE A O 1
ATOM 604 N N . THR A 1 70 ? 1.117 2.315 -4.506 1.00 85.94 70 THR A N 1
ATOM 605 C CA . THR A 1 70 ? -0.032 2.085 -5.396 1.00 85.94 70 THR A CA 1
ATOM 606 C C . THR A 1 70 ? 0.045 0.737 -6.111 1.00 85.94 70 THR A C 1
ATOM 608 O O . THR A 1 70 ? -0.972 0.093 -6.329 1.00 85.94 70 THR A O 1
ATOM 611 N N . THR A 1 71 ? 1.240 0.315 -6.529 1.00 83.56 71 THR A N 1
ATOM 612 C CA . THR A 1 71 ? 1.397 -0.845 -7.428 1.00 83.56 71 THR A CA 1
ATOM 613 C C . THR A 1 71 ? 1.711 -2.155 -6.717 1.00 83.56 71 THR A C 1
ATOM 615 O O . THR A 1 71 ? 1.547 -3.210 -7.323 1.00 83.56 71 THR A O 1
ATOM 618 N N . GLN A 1 72 ? 2.205 -2.106 -5.477 1.00 83.19 72 GLN A N 1
ATOM 619 C CA . GLN A 1 72 ? 2.623 -3.290 -4.715 1.00 83.19 72 GLN A CA 1
ATOM 620 C C . GLN A 1 72 ? 1.697 -3.603 -3.537 1.00 83.19 72 GLN A C 1
ATOM 622 O O . GLN A 1 72 ? 1.865 -4.641 -2.901 1.00 83.19 72 GLN A O 1
ATOM 627 N N . VAL A 1 73 ? 0.744 -2.721 -3.224 1.00 85.31 73 VAL A N 1
ATOM 628 C CA . VAL A 1 73 ? -0.144 -2.875 -2.070 1.00 85.31 73 VAL A CA 1
ATOM 629 C C . VAL A 1 73 ? -1.601 -2.830 -2.529 1.00 85.31 73 VAL A C 1
ATOM 631 O O . VAL A 1 73 ? -1.986 -1.854 -3.173 1.00 85.31 73 VAL A O 1
ATOM 634 N N . PRO A 1 74 ? -2.416 -3.852 -2.211 1.00 87.19 74 PRO A N 1
ATOM 635 C CA . PRO A 1 74 ? -3.816 -3.885 -2.620 1.00 87.19 74 PRO A CA 1
ATOM 636 C C . PRO A 1 74 ? -4.630 -2.793 -1.920 1.00 87.19 74 PRO A C 1
ATOM 638 O O . PRO A 1 74 ? -4.416 -2.506 -0.739 1.00 87.19 74 PRO A O 1
ATOM 641 N N . GLU A 1 75 ? 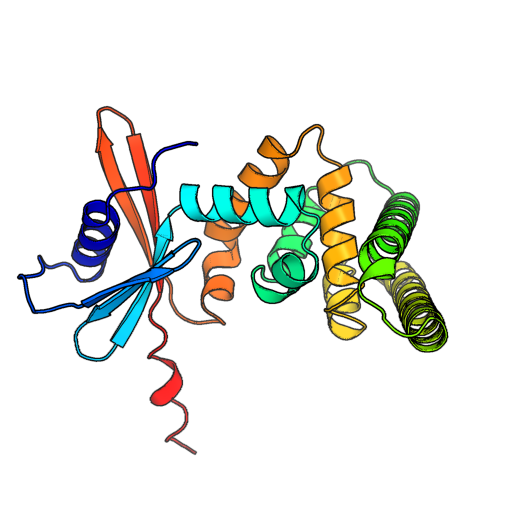-5.597 -2.202 -2.622 1.00 88.31 75 GLU A N 1
ATOM 642 C CA . GLU A 1 75 ? -6.425 -1.121 -2.085 1.00 88.31 75 GLU A CA 1
ATOM 643 C C . GLU A 1 75 ? -7.258 -1.554 -0.874 1.00 88.31 75 GLU A C 1
ATOM 645 O O . GLU A 1 75 ? -7.473 -0.749 0.031 1.00 88.31 75 GLU A O 1
ATOM 650 N N . GLN A 1 76 ? -7.654 -2.829 -0.810 1.00 90.44 76 GLN A N 1
ATOM 651 C CA . GLN A 1 76 ? -8.440 -3.412 0.282 1.00 90.44 76 GLN A CA 1
ATOM 652 C C . GLN A 1 76 ? -7.729 -3.287 1.627 1.00 90.44 76 GLN A C 1
ATOM 654 O O . GLN A 1 76 ? -8.384 -3.109 2.652 1.00 90.44 76 GLN A O 1
ATOM 659 N N . LEU A 1 77 ? -6.389 -3.307 1.632 1.00 92.81 77 LEU A N 1
ATOM 660 C CA . LEU A 1 77 ? -5.637 -3.070 2.858 1.00 92.81 77 LEU A CA 1
ATOM 661 C C . LEU A 1 77 ? -5.967 -1.694 3.442 1.00 92.81 77 LEU A C 1
ATOM 663 O O . LEU A 1 77 ? -6.119 -1.559 4.652 1.00 92.81 77 LEU A O 1
ATOM 667 N N . TRP A 1 78 ? -6.095 -0.669 2.600 1.00 94.19 78 TRP A N 1
ATOM 668 C CA . TRP A 1 78 ? -6.380 0.684 3.069 1.00 94.19 78 TRP A CA 1
ATOM 669 C C . TRP A 1 78 ? -7.795 0.829 3.604 1.00 94.19 78 TRP A C 1
ATOM 671 O O . TRP A 1 78 ? -7.992 1.642 4.500 1.00 94.19 78 TRP A O 1
ATOM 681 N N . ASP A 1 79 ? -8.743 0.040 3.102 1.00 92.38 79 ASP A N 1
ATOM 682 C CA . ASP A 1 79 ? -10.113 0.005 3.619 1.00 92.38 79 ASP A CA 1
ATOM 683 C C . ASP A 1 79 ? -10.120 -0.545 5.053 1.00 92.38 79 ASP A C 1
ATOM 685 O O . ASP A 1 79 ? -10.520 0.141 5.994 1.00 92.38 79 ASP A O 1
ATOM 689 N N . LEU A 1 80 ? -9.498 -1.712 5.248 1.00 93.31 80 LEU A N 1
ATOM 690 C CA . LEU A 1 80 ? -9.366 -2.352 6.560 1.00 93.31 80 LEU A CA 1
ATOM 691 C C . LEU A 1 80 ? -8.562 -1.511 7.558 1.00 93.31 80 LEU A C 1
ATOM 693 O O . LEU A 1 80 ? -8.887 -1.457 8.743 1.00 93.31 80 LEU A O 1
ATOM 697 N N . MET A 1 81 ? -7.501 -0.853 7.094 1.00 94.88 81 MET A N 1
ATOM 698 C CA . MET A 1 81 ? -6.690 0.024 7.936 1.00 94.88 81 MET A CA 1
ATOM 699 C C . MET A 1 81 ? -7.436 1.311 8.303 1.00 94.88 81 MET A C 1
ATOM 701 O O . MET A 1 81 ? -7.257 1.829 9.404 1.00 94.88 81 MET A O 1
ATOM 705 N N . LEU A 1 82 ? -8.271 1.845 7.405 1.00 93.06 82 LEU A N 1
ATOM 706 C CA . LEU A 1 82 ? -9.064 3.043 7.675 1.00 93.06 82 LEU A CA 1
ATOM 707 C C . LEU A 1 82 ? -10.127 2.780 8.748 1.00 93.06 82 LEU A C 1
ATOM 709 O O . LEU A 1 82 ? -10.329 3.641 9.605 1.00 93.06 82 LEU A O 1
ATOM 713 N N . ASP A 1 83 ? -10.729 1.590 8.762 1.00 90.06 83 ASP A N 1
ATOM 714 C CA . ASP A 1 83 ? -11.675 1.160 9.802 1.00 90.06 83 ASP A CA 1
ATOM 715 C C . ASP A 1 83 ? -11.055 1.141 11.209 1.00 90.06 83 ASP A C 1
ATOM 717 O O . ASP A 1 83 ? -11.756 1.302 12.212 1.00 90.06 83 ASP A O 1
ATOM 721 N N . GLN A 1 84 ? -9.730 0.996 11.300 1.00 89.12 84 GLN A N 1
ATOM 722 C CA . GLN A 1 84 ? -8.983 1.032 12.561 1.00 89.12 84 GLN A CA 1
ATOM 723 C C . GLN A 1 84 ? -8.615 2.456 13.006 1.00 89.12 84 GLN A C 1
ATOM 725 O O . GLN A 1 84 ? -8.124 2.656 14.121 1.00 89.12 84 GLN A O 1
ATOM 730 N N . VAL A 1 85 ? -8.873 3.473 12.175 1.00 88.00 85 VAL A N 1
ATOM 731 C CA . VAL A 1 85 ? -8.609 4.878 12.510 1.00 88.00 85 VAL A CA 1
ATOM 732 C C . VAL A 1 85 ? -9.686 5.401 13.465 1.00 88.00 85 VAL A C 1
ATOM 734 O O . VAL A 1 85 ? -10.670 6.041 13.085 1.00 88.00 85 VAL A O 1
ATOM 737 N N . GLU A 1 86 ? -9.482 5.169 14.759 1.00 85.31 86 GLU A N 1
ATOM 738 C CA . GLU A 1 86 ? -10.398 5.636 15.797 1.00 85.31 86 GLU A CA 1
ATOM 739 C C . GLU A 1 86 ? -10.242 7.135 16.115 1.00 85.31 86 GLU A C 1
ATOM 741 O O . GLU A 1 86 ? -9.156 7.715 16.109 1.00 85.31 86 GLU A O 1
ATOM 746 N N . GLY A 1 87 ? -11.353 7.788 16.469 1.00 84.50 87 GLY A N 1
ATOM 747 C CA . GLY A 1 87 ? -11.340 9.151 17.019 1.00 84.50 87 GLY A CA 1
ATOM 748 C C . GLY A 1 87 ? -11.204 10.283 15.993 1.00 84.50 87 GLY A C 1
ATOM 749 O O . GLY A 1 87 ? -11.170 11.456 16.383 1.00 84.50 87 GLY A O 1
ATOM 750 N N . TYR A 1 88 ? -11.190 9.970 14.696 1.00 88.50 88 TYR A N 1
ATOM 751 C CA . TYR A 1 88 ? -11.219 10.962 13.623 1.00 88.50 88 TYR A CA 1
ATOM 752 C C . TYR A 1 88 ? -12.639 11.140 13.082 1.00 88.50 88 TYR A C 1
ATOM 754 O O . TYR A 1 88 ? -13.297 10.202 12.653 1.00 88.50 88 TYR A O 1
ATOM 762 N N . SER A 1 89 ? -13.116 12.383 13.056 1.00 90.38 89 SER A N 1
ATOM 763 C CA . SER A 1 89 ? -14.319 12.732 12.295 1.00 90.38 89 SER A CA 1
ATOM 764 C C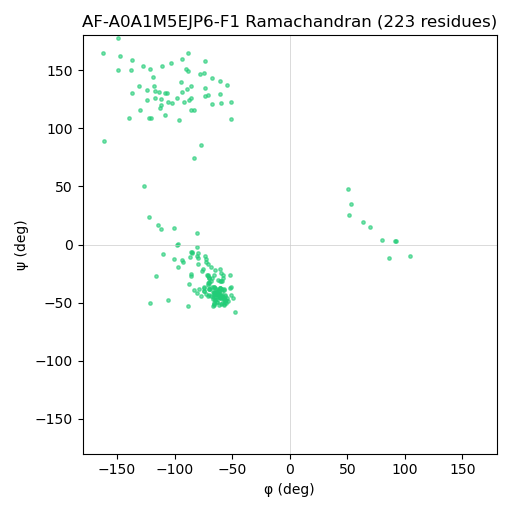 . SER A 1 89 ? -14.039 12.745 10.789 1.00 90.38 89 SER A C 1
ATOM 766 O O . SER A 1 89 ? -12.912 13.018 10.366 1.00 90.38 89 SER A O 1
ATOM 768 N N . SER A 1 90 ? -15.078 12.597 9.962 1.00 90.06 90 SER A N 1
ATOM 769 C CA . SER A 1 90 ? -14.975 12.693 8.495 1.00 90.06 90 SER A CA 1
ATOM 770 C C . SER A 1 90 ? -14.276 13.983 8.041 1.00 90.06 90 SER A C 1
ATOM 772 O O . SER A 1 90 ? -13.460 13.970 7.124 1.00 90.06 90 SER A O 1
ATOM 774 N N . GLY A 1 91 ? -14.515 15.104 8.733 1.00 92.44 91 GLY A N 1
ATOM 775 C CA . GLY A 1 91 ? -13.826 16.368 8.459 1.00 92.44 91 GLY A CA 1
ATOM 776 C C . GLY A 1 91 ? -12.323 16.330 8.765 1.00 92.44 91 GLY A C 1
ATOM 777 O O . GLY A 1 91 ? -11.534 16.921 8.029 1.00 92.44 91 GLY A O 1
ATOM 778 N N . GLN A 1 92 ? -11.905 15.629 9.823 1.00 94.88 92 GLN A N 1
ATOM 779 C CA . GLN A 1 92 ? -10.484 15.432 10.128 1.00 94.88 92 GLN A CA 1
ATOM 780 C C . GLN A 1 92 ? -9.816 14.496 9.118 1.00 94.88 92 GLN A C 1
ATOM 782 O O . GLN A 1 92 ? -8.694 14.793 8.711 1.00 94.88 92 GLN A O 1
ATOM 787 N N . ILE A 1 93 ? -10.511 13.443 8.674 1.00 94.88 93 ILE A N 1
ATOM 788 C CA . ILE A 1 93 ? -10.048 12.530 7.615 1.00 94.88 93 ILE A CA 1
ATOM 789 C C . ILE A 1 93 ? -9.808 13.311 6.316 1.00 94.88 93 ILE A C 1
ATOM 791 O O . ILE A 1 93 ? -8.697 13.304 5.792 1.00 94.88 93 ILE A O 1
ATOM 795 N N . ILE A 1 94 ? -10.789 14.105 5.864 1.00 95.31 94 ILE A N 1
ATOM 796 C CA . ILE A 1 94 ? -10.657 14.968 4.673 1.00 95.31 94 ILE A CA 1
ATOM 797 C C . ILE A 1 94 ? -9.443 15.902 4.788 1.00 95.31 94 ILE A C 1
ATOM 799 O O . ILE A 1 94 ? -8.653 16.042 3.852 1.00 95.31 94 ILE A O 1
ATOM 803 N N . VAL A 1 95 ? -9.270 16.556 5.942 1.00 96.62 95 VAL A N 1
ATOM 804 C CA . VAL A 1 95 ? -8.124 17.448 6.175 1.00 96.62 95 VAL A CA 1
ATOM 805 C C . VAL A 1 95 ? -6.802 16.674 6.169 1.00 96.62 95 VAL A C 1
ATOM 807 O O . VAL A 1 95 ? -5.799 17.203 5.686 1.00 96.62 95 VAL A O 1
ATOM 810 N N . GLY A 1 96 ? -6.786 15.454 6.703 1.00 96.88 96 GLY A N 1
ATOM 811 C CA . GLY A 1 96 ? -5.638 14.552 6.686 1.00 96.88 96 GLY A CA 1
ATOM 812 C C . GLY A 1 96 ? -5.222 14.181 5.265 1.00 96.88 96 GLY A C 1
ATOM 813 O O . GLY A 1 96 ? -4.080 14.435 4.882 1.00 96.88 96 GLY A O 1
ATOM 814 N N . ILE A 1 97 ? -6.170 13.719 4.452 1.00 96.69 97 ILE A N 1
ATOM 815 C CA . ILE A 1 97 ? -5.942 13.369 3.043 1.00 96.69 97 ILE A CA 1
ATOM 816 C C . ILE A 1 97 ? -5.479 14.590 2.246 1.00 96.69 97 ILE A C 1
ATOM 818 O O . ILE A 1 97 ? -4.509 14.508 1.498 1.00 96.69 97 ILE A O 1
ATOM 822 N N . TYR A 1 98 ? -6.078 15.767 2.455 1.00 97.75 98 TYR A N 1
ATOM 823 C CA . TYR A 1 98 ? -5.612 16.995 1.802 1.00 97.75 98 TYR A CA 1
ATOM 824 C C . TYR A 1 98 ? -4.160 17.347 2.171 1.00 97.75 98 TYR A C 1
ATOM 826 O O . TYR A 1 98 ? -3.397 17.826 1.327 1.00 97.75 98 TYR A O 1
ATOM 834 N N . LYS A 1 99 ? -3.744 17.126 3.425 1.00 98.00 99 LYS A N 1
ATOM 835 C CA . LYS A 1 99 ? -2.341 17.318 3.828 1.00 98.00 99 LYS A CA 1
ATOM 836 C C . LYS A 1 99 ? -1.421 16.309 3.141 1.00 98.00 99 LYS A C 1
ATOM 838 O O . LYS A 1 99 ? -0.375 16.734 2.652 1.00 98.00 99 LYS A O 1
ATOM 843 N N . ALA A 1 100 ? -1.818 15.039 3.063 1.00 97.38 100 ALA A N 1
ATOM 844 C CA . ALA A 1 100 ? -1.075 14.003 2.347 1.00 97.38 100 ALA A CA 1
ATOM 845 C C . ALA A 1 100 ? -0.937 14.342 0.852 1.00 97.38 100 ALA A C 1
ATOM 847 O O . ALA A 1 100 ? 0.176 14.373 0.337 1.00 97.38 100 ALA A O 1
ATOM 848 N N . TRP A 1 101 ? -2.021 14.773 0.199 1.00 97.88 101 TRP A N 1
ATOM 849 C CA . TRP A 1 101 ? -2.021 15.257 -1.188 1.00 97.88 101 TRP A CA 1
ATOM 850 C C . TRP A 1 101 ? -1.067 16.436 -1.413 1.00 97.88 101 TRP A C 1
ATOM 852 O O . TRP A 1 101 ? -0.358 16.518 -2.419 1.00 97.88 101 TRP A O 1
ATOM 862 N N . ARG A 1 102 ? -0.986 17.370 -0.457 1.00 97.44 102 ARG A N 1
ATOM 863 C CA . ARG A 1 102 ? 0.010 18.449 -0.525 1.00 97.44 102 ARG A CA 1
ATOM 864 C C . ARG A 1 102 ? 1.442 17.927 -0.406 1.00 97.44 102 ARG A C 1
ATOM 866 O O . ARG A 1 102 ? 2.315 18.514 -1.046 1.00 97.44 102 ARG A O 1
ATOM 873 N N . GLY A 1 103 ? 1.666 16.901 0.415 1.00 96.06 103 GLY A N 1
ATOM 874 C CA . GLY A 1 103 ? 2.944 16.200 0.557 1.00 96.06 103 GLY A CA 1
ATOM 875 C C . GLY A 1 103 ? 3.359 15.512 -0.741 1.00 96.06 103 GLY A C 1
ATOM 876 O O . GLY A 1 103 ? 4.445 15.792 -1.243 1.00 96.06 103 GLY A O 1
ATOM 877 N N . TYR A 1 104 ? 2.449 14.752 -1.355 1.00 95.81 104 TYR A N 1
ATOM 878 C CA . TYR A 1 104 ? 2.638 14.113 -2.662 1.00 95.81 104 TYR A CA 1
ATOM 879 C C . TYR A 1 104 ? 3.193 15.097 -3.697 1.00 95.81 104 TYR A C 1
ATOM 881 O O . TYR A 1 104 ? 4.311 14.949 -4.182 1.00 95.81 104 TYR A O 1
ATOM 889 N N . TRP A 1 105 ? 2.486 16.202 -3.951 1.00 96.19 105 TRP A N 1
ATOM 890 C CA . TRP A 1 105 ? 2.929 17.183 -4.950 1.00 96.19 105 TRP A CA 1
ATOM 891 C C . TRP A 1 105 ? 4.162 17.993 -4.549 1.00 96.19 105 TRP A C 1
ATOM 893 O O . TRP A 1 105 ? 4.745 18.672 -5.397 1.00 96.19 105 TRP A O 1
ATOM 903 N N . TYR A 1 106 ? 4.523 18.009 -3.266 1.00 94.06 106 TYR A N 1
ATOM 904 C CA . TYR A 1 106 ? 5.791 18.585 -2.835 1.00 94.06 106 TYR A CA 1
ATOM 905 C C . TYR A 1 106 ? 6.955 17.671 -3.239 1.00 94.06 106 TYR A C 1
ATOM 907 O O . TYR A 1 106 ? 7.933 18.175 -3.789 1.00 94.06 106 TYR A O 1
ATOM 915 N N . ASN A 1 107 ? 6.804 16.357 -3.058 1.00 90.75 107 ASN A N 1
ATOM 916 C CA . ASN A 1 107 ? 7.816 15.351 -3.390 1.00 90.75 107 ASN A CA 1
ATOM 917 C C . ASN A 1 107 ? 7.930 15.104 -4.897 1.00 90.75 107 ASN A C 1
ATOM 919 O O . ASN A 1 107 ? 9.033 15.028 -5.435 1.00 90.75 107 ASN A O 1
ATOM 923 N N . GLU A 1 108 ? 6.800 15.065 -5.603 1.00 90.19 108 GLU A N 1
ATOM 924 C CA . GLU A 1 108 ? 6.782 14.776 -7.038 1.00 90.19 108 GLU A CA 1
ATOM 925 C C . GLU A 1 108 ? 7.316 15.930 -7.890 1.00 90.19 108 GLU A C 1
ATOM 927 O O . GLU A 1 108 ? 7.649 15.744 -9.058 1.00 90.19 108 GLU A O 1
ATOM 932 N N . ARG A 1 109 ? 7.436 17.139 -7.329 1.00 89.94 109 ARG A N 1
ATOM 933 C CA . ARG A 1 109 ? 7.789 18.354 -8.076 1.00 89.94 109 ARG A CA 1
ATOM 934 C C . ARG A 1 109 ? 9.037 18.198 -8.943 1.00 89.94 109 ARG A C 1
ATOM 936 O O . ARG A 1 109 ? 9.028 18.644 -10.089 1.00 89.94 109 ARG A O 1
ATOM 943 N N . ASP A 1 110 ? 10.083 17.579 -8.408 1.00 89.06 110 ASP A N 1
ATOM 944 C CA . ASP A 1 110 ? 11.375 17.464 -9.089 1.00 89.06 110 ASP A CA 1
ATOM 945 C C . ASP A 1 110 ? 11.398 16.351 -10.154 1.00 89.06 110 ASP A C 1
ATOM 947 O O . ASP A 1 110 ? 12.305 16.311 -10.989 1.00 89.06 110 ASP A O 1
ATOM 951 N N . ARG A 1 111 ? 10.380 15.478 -10.187 1.00 87.94 111 ARG A N 1
ATOM 952 C CA . ARG A 1 111 ? 10.214 14.451 -11.230 1.00 87.94 111 ARG A CA 1
ATOM 953 C C . ARG A 1 111 ? 9.689 15.042 -12.543 1.00 87.94 111 ARG A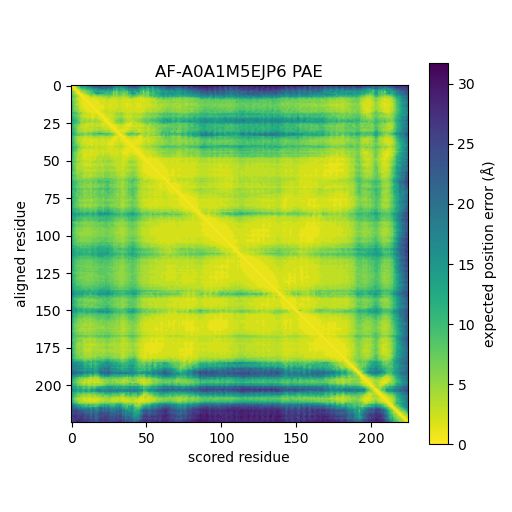 C 1
ATOM 955 O O . ARG A 1 111 ? 9.939 14.495 -13.620 1.00 87.94 111 ARG A O 1
ATOM 962 N N . PHE A 1 112 ? 9.028 16.199 -12.491 1.00 89.50 112 PHE A N 1
ATOM 963 C CA . PHE A 1 112 ? 8.517 16.880 -13.678 1.00 89.50 112 PHE A CA 1
ATOM 964 C C . PHE A 1 112 ? 9.583 17.775 -14.312 1.00 89.50 112 PHE A C 1
ATOM 966 O O . PHE A 1 112 ? 9.996 18.793 -13.762 1.00 89.50 112 PHE A O 1
ATOM 973 N N . LYS A 1 113 ? 9.976 17.438 -15.544 1.00 90.38 113 LYS A N 1
ATOM 974 C CA . LYS A 1 113 ? 10.893 18.271 -16.344 1.00 90.38 113 LYS A CA 1
ATOM 975 C C . LYS A 1 113 ? 10.246 19.573 -16.830 1.00 90.38 113 LYS A C 1
ATOM 977 O O . LYS A 1 113 ? 10.957 20.541 -17.085 1.00 90.38 113 LYS A O 1
ATOM 982 N N . ASP A 1 114 ? 8.923 19.578 -16.989 1.00 94.56 114 ASP A N 1
ATOM 983 C CA . ASP A 1 114 ? 8.145 20.715 -17.478 1.00 94.56 114 ASP A CA 1
ATOM 984 C C . ASP A 1 114 ? 7.227 21.281 -16.373 1.00 94.56 114 ASP A C 1
ATOM 986 O O . ASP A 1 114 ? 6.310 20.582 -15.924 1.00 94.56 114 ASP A O 1
ATOM 990 N N . PRO A 1 115 ? 7.426 22.545 -15.951 1.00 93.19 115 PRO A N 1
ATOM 991 C CA . PRO A 1 115 ? 6.602 23.185 -14.929 1.00 93.19 115 PRO A CA 1
ATOM 992 C C . PRO A 1 115 ? 5.112 23.296 -15.277 1.00 93.19 115 PRO A C 1
ATOM 994 O O . PRO A 1 115 ? 4.281 23.264 -14.368 1.00 93.19 115 PRO A O 1
ATOM 997 N N . GLU A 1 116 ? 4.752 23.431 -16.558 1.00 95.38 116 GLU A N 1
ATOM 998 C CA . GLU A 1 116 ? 3.340 23.529 -16.956 1.00 95.38 116 GLU A CA 1
ATOM 999 C C . GLU A 1 116 ? 2.642 22.172 -16.863 1.00 95.38 116 GLU A C 1
ATOM 1001 O O . GLU A 1 116 ? 1.525 22.095 -16.350 1.00 95.38 116 GLU A O 1
ATOM 1006 N N . THR A 1 117 ? 3.320 21.090 -17.258 1.00 94.50 117 THR A N 1
ATOM 1007 C CA . THR A 1 117 ? 2.834 19.721 -17.037 1.00 94.50 117 THR A CA 1
ATOM 1008 C C . THR A 1 117 ? 2.623 19.447 -15.546 1.00 94.50 117 THR A C 1
ATOM 1010 O O . THR A 1 117 ? 1.544 18.997 -15.176 1.00 94.50 117 THR A O 1
ATOM 1013 N N . PHE A 1 118 ? 3.579 19.812 -14.681 1.00 95.38 118 PHE A N 1
ATOM 1014 C CA . PHE A 1 118 ? 3.412 19.697 -13.223 1.00 95.38 118 PHE A CA 1
ATOM 1015 C C . PHE A 1 118 ? 2.176 20.453 -12.724 1.00 95.38 118 PHE A C 1
ATOM 1017 O O . PHE A 1 118 ? 1.361 19.915 -11.978 1.00 95.38 118 PHE A O 1
ATOM 1024 N N . LYS A 1 119 ? 2.019 21.715 -13.138 1.00 96.25 119 LYS A N 1
ATOM 1025 C CA . LYS A 1 119 ? 0.899 22.555 -12.707 1.00 96.25 119 LYS A CA 1
ATOM 1026 C C . LYS A 1 119 ? -0.444 21.985 -13.161 1.00 96.25 119 LYS A C 1
ATOM 1028 O O . LYS A 1 119 ? -1.394 22.031 -12.382 1.00 96.25 119 LYS A O 1
ATOM 1033 N N . ARG A 1 120 ? -0.520 21.466 -14.390 1.00 96.62 120 ARG A N 1
ATOM 1034 C CA . ARG A 1 120 ? -1.730 20.842 -14.930 1.00 96.62 120 ARG A CA 1
ATOM 1035 C C . ARG A 1 120 ? -2.068 19.553 -14.183 1.00 96.62 120 ARG A C 1
ATOM 1037 O O . ARG A 1 120 ? -3.163 19.479 -13.650 1.00 96.62 120 ARG A O 1
ATOM 1044 N N . SER A 1 121 ? -1.130 18.613 -14.059 1.00 95.75 121 SER A N 1
ATOM 1045 C CA . SER A 1 121 ? -1.371 17.344 -13.352 1.00 95.75 121 SER A CA 1
ATOM 1046 C C . SER A 1 121 ? -1.740 17.566 -11.883 1.00 95.75 121 SER A C 1
ATOM 1048 O O . SER A 1 121 ? -2.645 16.926 -11.352 1.00 95.75 121 SER A O 1
ATOM 1050 N N . LYS A 1 122 ? -1.116 18.558 -11.236 1.00 97.25 122 LYS A N 1
ATOM 1051 C CA . LYS A 1 122 ? -1.508 18.978 -9.892 1.00 97.25 122 LYS A CA 1
ATOM 1052 C C . LYS A 1 122 ? -2.933 19.516 -9.837 1.00 97.25 122 LYS A C 1
ATOM 1054 O O . LYS A 1 122 ? -3.654 19.189 -8.903 1.00 97.25 122 LYS A O 1
ATOM 1059 N N . GLN A 1 123 ? -3.330 20.347 -10.796 1.00 97.69 123 GLN A N 1
ATOM 1060 C CA . GLN A 1 123 ? -4.687 20.883 -10.855 1.00 97.69 123 GLN A CA 1
ATOM 1061 C C . GLN A 1 123 ? -5.722 19.776 -11.100 1.00 97.69 123 GLN A C 1
ATOM 1063 O O . GLN A 1 123 ? -6.713 19.738 -10.382 1.00 97.69 123 GLN A O 1
ATOM 1068 N N . GLU A 1 124 ? -5.460 18.863 -12.036 1.00 96.81 124 GLU A N 1
ATOM 1069 C CA . GLU A 1 124 ? -6.321 17.707 -12.335 1.00 96.81 124 GLU A CA 1
ATOM 1070 C C . GLU A 1 124 ? -6.540 16.857 -11.073 1.00 96.81 124 GLU A C 1
ATOM 1072 O O . GLU A 1 124 ? -7.669 16.705 -10.621 1.00 96.81 124 GLU A O 1
ATOM 1077 N N . SER A 1 125 ? -5.468 16.456 -10.382 1.00 97.00 125 SER A N 1
ATOM 1078 C CA . SER A 1 125 ? -5.619 15.686 -9.134 1.00 97.00 125 SER A CA 1
ATOM 1079 C C . SER A 1 125 ? -6.292 16.459 -7.988 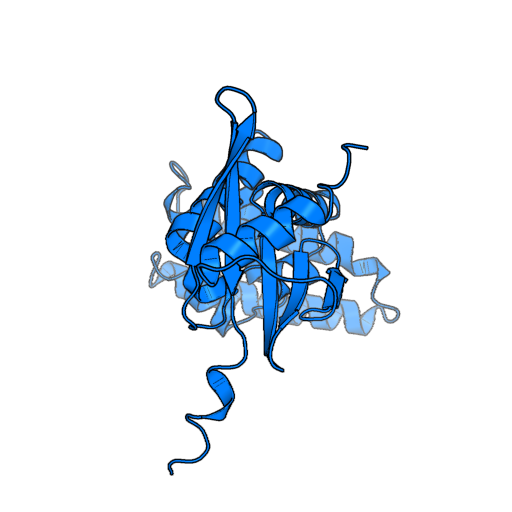1.00 97.00 125 SER A C 1
ATOM 1081 O O . SER A 1 125 ? -6.773 15.861 -7.028 1.00 97.00 125 SER A O 1
ATOM 1083 N N . PHE A 1 126 ? -6.276 17.798 -8.021 1.00 97.88 126 PHE A N 1
ATOM 1084 C CA . PHE A 1 126 ? -7.001 18.597 -7.035 1.00 97.88 126 PHE A CA 1
ATOM 1085 C C . PHE A 1 126 ? -8.504 18.562 -7.313 1.00 97.88 126 PHE A C 1
ATOM 1087 O O . PHE A 1 126 ? -9.292 18.520 -6.371 1.00 97.88 126 PHE A O 1
ATOM 1094 N N . GLU A 1 127 ? -8.895 18.568 -8.586 1.00 97.75 127 GLU A N 1
ATOM 1095 C CA . GLU A 1 127 ? -10.285 18.387 -9.010 1.00 97.75 127 GLU A CA 1
ATOM 1096 C C . GLU A 1 127 ? -10.774 16.983 -8.629 1.00 97.75 127 GLU A C 1
ATOM 1098 O O . GLU A 1 127 ? -11.835 16.863 -8.017 1.00 97.75 127 GLU A O 1
ATOM 1103 N N . ASP A 1 128 ? -9.953 15.952 -8.835 1.00 97.50 128 ASP A N 1
ATOM 1104 C CA . ASP A 1 128 ? -10.227 14.579 -8.383 1.00 97.50 128 ASP A CA 1
ATOM 1105 C C . ASP A 1 128 ? -10.431 14.498 -6.862 1.00 97.50 128 ASP A C 1
ATOM 1107 O O . ASP A 1 128 ? -11.402 13.910 -6.379 1.00 97.50 128 ASP A O 1
ATOM 1111 N N . LEU A 1 129 ? -9.568 15.162 -6.084 1.00 97.25 129 LEU A N 1
ATOM 1112 C CA . LEU A 1 129 ? -9.723 15.244 -4.631 1.00 97.25 129 LEU A CA 1
ATOM 1113 C C . LEU A 1 129 ? -11.041 15.928 -4.232 1.00 97.25 129 LEU A C 1
ATOM 1115 O O . LEU A 1 129 ? -11.668 15.534 -3.249 1.00 97.25 129 LEU A O 1
ATOM 1119 N N . GLN A 1 130 ? -11.476 16.956 -4.965 1.00 96.94 130 GLN A N 1
ATOM 1120 C CA . GLN A 1 130 ? -12.763 17.608 -4.708 1.00 96.94 130 GLN A CA 1
ATOM 1121 C C . GLN A 1 130 ? -13.936 16.665 -4.986 1.00 96.94 130 GLN A C 1
ATOM 1123 O O . GLN A 1 130 ? -14.868 16.633 -4.184 1.00 96.94 130 GLN A O 1
ATOM 1128 N N . VAL A 1 131 ? -13.875 15.879 -6.066 1.00 96.38 131 VAL A N 1
ATOM 1129 C CA . VAL A 1 131 ? -14.885 14.851 -6.371 1.00 96.38 131 VAL A CA 1
ATOM 1130 C C . VAL A 1 131 ? -14.951 13.819 -5.246 1.00 96.38 131 VAL A C 1
ATOM 1132 O O . VAL A 1 131 ? -16.044 13.543 -4.752 1.00 96.38 131 VAL A O 1
ATOM 1135 N N . LEU A 1 132 ? -13.800 13.327 -4.771 1.00 95.81 132 LEU A N 1
ATOM 1136 C CA . LEU A 1 132 ? -13.745 12.395 -3.641 1.00 95.81 132 LEU A CA 1
ATOM 1137 C C . LEU A 1 132 ? -14.392 12.987 -2.383 1.00 95.81 132 LEU A C 1
ATOM 1139 O O . LEU A 1 132 ? -15.176 12.319 -1.717 1.00 95.81 132 LEU A O 1
ATOM 1143 N N . ILE A 1 133 ? -14.078 14.243 -2.049 1.00 94.62 133 ILE A N 1
ATOM 1144 C CA . ILE A 1 133 ? -14.617 14.909 -0.856 1.00 94.62 133 ILE A CA 1
ATOM 1145 C C . ILE A 1 133 ? -16.141 15.031 -0.921 1.00 94.62 133 ILE A C 1
ATOM 1147 O O . ILE A 1 133 ? -16.795 14.890 0.110 1.00 94.62 133 ILE A O 1
ATOM 1151 N N . GLU A 1 134 ? -16.711 15.332 -2.087 1.00 94.50 134 GLU A N 1
ATOM 1152 C CA . GLU A 1 134 ? -18.167 15.390 -2.228 1.00 94.50 134 GLU A CA 1
ATOM 1153 C C . GLU A 1 134 ? -18.796 13.994 -2.137 1.00 94.50 134 GLU A C 1
ATOM 1155 O O . GLU A 1 134 ? -19.745 13.830 -1.376 1.00 94.50 134 GLU A O 1
ATOM 1160 N N . ALA A 1 135 ? -18.220 12.979 -2.792 1.00 91.31 135 ALA A N 1
ATOM 1161 C CA . ALA A 1 135 ? -18.702 11.597 -2.699 1.00 91.31 135 ALA A CA 1
ATOM 1162 C C . ALA A 1 135 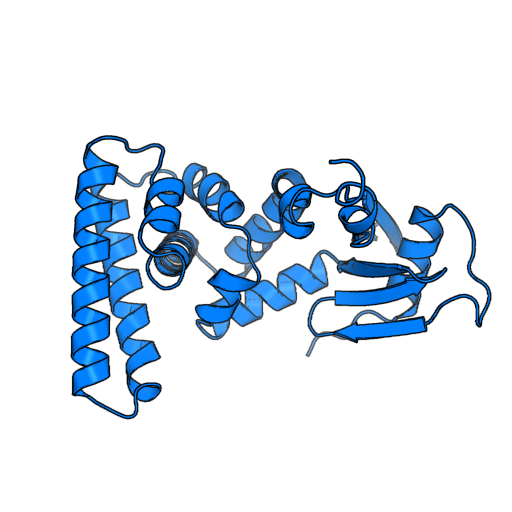? -18.657 11.060 -1.255 1.00 91.31 135 ALA A C 1
ATOM 1164 O O . ALA A 1 135 ? -19.639 10.520 -0.753 1.00 91.31 135 ALA A O 1
ATOM 1165 N N . TYR A 1 136 ? -17.557 11.302 -0.538 1.00 90.38 136 TYR A N 1
ATOM 1166 C CA . TYR A 1 136 ? -17.374 10.862 0.847 1.00 90.38 136 TYR A CA 1
ATOM 1167 C C . TYR A 1 136 ? -18.333 11.534 1.843 1.00 90.38 136 TYR A C 1
ATOM 1169 O O . TYR A 1 136 ? -18.643 10.984 2.897 1.00 90.38 136 TYR A O 1
ATOM 1177 N N . LYS A 1 137 ? -18.817 12.746 1.544 1.00 89.00 137 LYS A N 1
ATOM 1178 C CA . LYS A 1 137 ? -19.860 13.388 2.365 1.00 89.00 137 LYS A CA 1
ATOM 1179 C C . LYS A 1 137 ? -21.223 12.723 2.192 1.00 89.00 137 LYS A C 1
ATOM 1181 O O . LYS A 1 137 ? -22.058 12.863 3.086 1.00 89.00 137 LYS A O 1
ATOM 1186 N N . GLU A 1 138 ? -21.467 12.095 1.044 1.00 88.62 138 GLU A N 1
ATOM 1187 C CA . GLU A 1 138 ? -22.710 11.378 0.757 1.00 88.62 138 GLU A CA 1
ATOM 1188 C C . GLU A 1 138 ? -22.678 9.958 1.329 1.00 88.62 138 GLU A C 1
ATOM 1190 O O . GLU A 1 138 ? -23.681 9.519 1.892 1.00 88.62 138 GLU A O 1
ATOM 1195 N N . ASP A 1 139 ? -21.528 9.285 1.239 1.00 87.50 139 ASP A N 1
ATOM 1196 C CA . ASP A 1 139 ? -21.306 7.947 1.786 1.00 87.50 139 ASP A CA 1
ATOM 1197 C C . ASP A 1 139 ? -19.906 7.842 2.415 1.00 87.50 139 ASP A C 1
ATOM 1199 O O . ASP A 1 139 ? -18.883 7.859 1.723 1.00 87.50 139 ASP A O 1
ATOM 1203 N N . THR A 1 140 ? -19.865 7.774 3.748 1.00 83.50 140 THR A N 1
ATOM 1204 C CA . THR A 1 140 ? -18.612 7.761 4.514 1.00 83.50 140 THR A CA 1
ATOM 1205 C C . THR A 1 140 ? -17.947 6.394 4.571 1.00 83.50 140 THR A C 1
ATOM 1207 O O . THR A 1 140 ? -16.809 6.308 5.014 1.00 83.50 140 THR A O 1
ATOM 1210 N N . ASP A 1 141 ? -18.609 5.333 4.128 1.00 86.19 141 ASP A N 1
ATOM 1211 C CA . ASP A 1 141 ? -18.092 3.975 4.322 1.00 86.19 141 ASP A CA 1
ATOM 1212 C C . ASP A 1 141 ? -17.351 3.476 3.065 1.00 86.19 141 ASP A C 1
ATOM 1214 O O . ASP A 1 141 ? -16.860 2.359 3.025 1.00 86.19 141 ASP A O 1
ATOM 1218 N N . LYS A 1 142 ? -17.264 4.310 2.017 1.00 88.44 142 LYS A N 1
ATOM 1219 C CA . LYS A 1 142 ? -16.735 3.953 0.687 1.00 88.44 142 LYS A CA 1
ATOM 1220 C C . LYS A 1 142 ? -15.554 4.809 0.238 1.00 88.44 142 LYS A C 1
ATOM 1222 O O . LYS A 1 142 ? -15.312 4.977 -0.957 1.00 88.44 142 LYS A O 1
ATOM 1227 N N . LEU A 1 143 ? -14.822 5.407 1.178 1.00 92.69 143 LEU A N 1
ATOM 1228 C CA . LEU A 1 143 ? -13.757 6.361 0.853 1.00 92.69 143 LEU A CA 1
ATOM 1229 C C . LEU A 1 143 ? -12.688 5.762 -0.068 1.00 92.69 143 LEU A C 1
ATOM 1231 O O . LEU A 1 143 ? -12.288 6.407 -1.037 1.00 92.69 143 LEU A O 1
ATOM 1235 N N . VAL A 1 144 ? -12.234 4.547 0.239 1.00 92.56 144 VAL A N 1
ATOM 1236 C CA . VAL A 1 144 ? -11.183 3.856 -0.517 1.00 92.56 144 VAL A CA 1
ATOM 1237 C C . VAL A 1 144 ? -11.699 3.413 -1.885 1.00 92.56 144 VAL A C 1
ATOM 1239 O O . VAL A 1 144 ? -11.045 3.688 -2.889 1.00 92.56 144 VAL A O 1
ATOM 1242 N N . GLU A 1 145 ? -12.908 2.846 -1.947 1.00 92.81 145 GLU A N 1
ATOM 1243 C CA . GLU A 1 145 ? -13.589 2.479 -3.200 1.00 92.81 145 GLU A CA 1
ATOM 1244 C C . GLU A 1 145 ? -13.716 3.690 -4.142 1.00 92.81 145 GLU A C 1
ATOM 1246 O O . GLU A 1 145 ? -13.349 3.624 -5.318 1.00 92.81 145 GLU A O 1
ATOM 1251 N N . PHE A 1 146 ? -14.178 4.834 -3.625 1.00 93.69 146 PHE A N 1
ATOM 1252 C CA . PHE A 1 146 ? -14.283 6.064 -4.410 1.00 93.69 146 PHE A CA 1
ATOM 1253 C C . PHE A 1 146 ? -12.919 6.592 -4.845 1.00 93.69 146 PHE A C 1
ATOM 1255 O O . PHE A 1 146 ? -12.770 7.026 -5.987 1.00 93.69 146 PHE A O 1
ATOM 1262 N N . ALA A 1 147 ? -11.918 6.559 -3.967 1.00 93.75 147 ALA A N 1
ATOM 1263 C CA . ALA A 1 147 ? -10.574 7.009 -4.302 1.00 93.75 147 ALA A CA 1
ATOM 1264 C C . ALA A 1 147 ? -9.953 6.171 -5.421 1.00 93.75 147 ALA A C 1
ATOM 1266 O O . ALA A 1 147 ? -9.418 6.748 -6.365 1.00 93.75 147 ALA A O 1
ATOM 1267 N N . TYR A 1 148 ? -10.083 4.846 -5.347 1.00 90.69 148 TYR A N 1
ATOM 1268 C CA . TYR A 1 148 ? -9.618 3.924 -6.379 1.00 90.69 148 TYR A CA 1
ATOM 1269 C C . TYR A 1 148 ? -10.302 4.192 -7.727 1.00 90.69 148 TYR A C 1
ATOM 1271 O O . TYR A 1 148 ? -9.639 4.307 -8.753 1.00 90.69 148 TYR A O 1
ATOM 1279 N N . ALA A 1 149 ? -11.626 4.385 -7.723 1.00 91.06 149 ALA A N 1
ATOM 1280 C CA . ALA A 1 149 ? -12.392 4.650 -8.941 1.00 91.06 149 ALA A CA 1
ATOM 1281 C C . ALA A 1 149 ? -12.078 6.010 -9.597 1.00 91.06 149 ALA A C 1
ATOM 1283 O O . ALA A 1 149 ? -12.254 6.163 -10.807 1.00 91.06 149 ALA A O 1
ATOM 1284 N N . ILE A 1 150 ? -11.664 7.008 -8.810 1.00 91.50 150 ILE A N 1
ATOM 1285 C CA . ILE A 1 150 ? -11.346 8.358 -9.297 1.00 91.50 150 ILE A CA 1
ATOM 1286 C C . ILE A 1 150 ? -9.874 8.455 -9.719 1.00 91.50 150 ILE A C 1
ATOM 1288 O O . ILE A 1 150 ? -9.578 8.932 -10.813 1.00 91.50 150 ILE A O 1
ATOM 1292 N N . SER A 1 151 ? -8.952 8.070 -8.832 1.00 88.12 151 SER A N 1
ATOM 1293 C CA . SER A 1 151 ? -7.508 8.233 -9.017 1.00 88.12 151 SER A CA 1
ATOM 1294 C C . SER A 1 151 ? -6.723 7.309 -8.077 1.00 88.12 151 SER A C 1
ATOM 1296 O O . SER A 1 151 ? -6.317 7.689 -6.970 1.00 88.12 151 SER A O 1
ATOM 1298 N N . ASP A 1 152 ? -6.453 6.104 -8.562 1.00 84.62 152 ASP A N 1
ATOM 1299 C CA . ASP A 1 152 ? -5.573 5.116 -7.939 1.00 84.62 152 ASP A CA 1
ATOM 1300 C C . ASP A 1 152 ? -4.121 5.621 -7.808 1.00 84.62 152 ASP A C 1
ATOM 1302 O O . ASP A 1 152 ? -3.518 5.473 -6.754 1.00 84.62 152 ASP A O 1
ATOM 1306 N N . PHE A 1 153 ? -3.573 6.320 -8.807 1.00 88.62 153 PHE A N 1
ATOM 1307 C CA . PHE A 1 153 ? -2.163 6.757 -8.798 1.00 88.62 153 PHE A CA 1
ATOM 1308 C C . PHE A 1 153 ? -1.819 7.938 -7.880 1.00 88.62 153 PHE A C 1
ATOM 1310 O O . PHE A 1 153 ? -0.646 8.143 -7.564 1.00 88.62 153 PHE A O 1
ATOM 1317 N N . VAL A 1 154 ? -2.796 8.760 -7.483 1.00 93.19 154 VAL A N 1
ATOM 1318 C CA . VAL A 1 154 ? -2.529 9.953 -6.654 1.00 93.19 154 VAL A CA 1
ATOM 1319 C C . VAL A 1 154 ? -3.302 9.910 -5.352 1.00 93.19 154 VAL A C 1
ATOM 1321 O O . VAL A 1 154 ? -2.728 10.131 -4.286 1.00 93.19 154 VAL A O 1
ATOM 1324 N N . ILE A 1 155 ? -4.609 9.664 -5.409 1.00 94.50 155 ILE A N 1
ATOM 1325 C CA . ILE A 1 155 ? -5.475 9.845 -4.245 1.00 94.50 155 ILE A CA 1
ATOM 1326 C C . ILE A 1 155 ? -5.393 8.646 -3.302 1.00 94.50 155 ILE A C 1
ATOM 1328 O O . ILE A 1 155 ? -5.266 8.850 -2.093 1.00 94.50 155 ILE A O 1
ATOM 1332 N N . LEU A 1 156 ? -5.370 7.421 -3.829 1.00 93.00 156 LEU A N 1
ATOM 1333 C CA . LEU A 1 156 ? -5.220 6.213 -3.016 1.00 93.00 156 LEU A CA 1
ATOM 1334 C C . LEU A 1 156 ? -3.938 6.210 -2.158 1.00 93.00 156 LEU A C 1
ATOM 1336 O O . LEU A 1 156 ? -4.051 6.072 -0.937 1.00 93.00 156 LEU A O 1
ATOM 1340 N N . PRO A 1 157 ? -2.726 6.460 -2.696 1.00 94.12 157 PRO A N 1
ATOM 1341 C CA . PRO A 1 157 ? -1.535 6.488 -1.854 1.00 94.12 157 PRO A CA 1
ATOM 1342 C C . PRO A 1 157 ? -1.530 7.698 -0.896 1.00 94.12 157 PRO A C 1
ATOM 1344 O O . PRO A 1 157 ? -0.880 7.657 0.148 1.00 94.12 157 PRO A O 1
ATOM 1347 N N . CYS A 1 158 ? -2.308 8.759 -1.162 1.00 96.56 158 CYS A N 1
ATOM 1348 C CA . CYS A 1 158 ? -2.536 9.825 -0.177 1.00 96.56 158 CYS A CA 1
ATOM 1349 C C . CYS A 1 158 ? -3.405 9.372 1.006 1.00 96.56 158 CYS A C 1
ATOM 1351 O O . CYS A 1 158 ? -3.189 9.852 2.120 1.00 96.56 158 CYS A O 1
ATOM 1353 N N . ILE A 1 159 ? -4.357 8.456 0.796 1.00 96.06 159 ILE A N 1
ATOM 1354 C CA . ILE A 1 159 ? -5.111 7.822 1.888 1.00 96.06 159 ILE A CA 1
ATOM 1355 C C . ILE A 1 159 ? -4.167 6.976 2.739 1.00 96.06 159 ILE A C 1
ATOM 1357 O O . ILE A 1 159 ? -4.135 7.164 3.954 1.00 96.06 159 ILE A O 1
ATOM 1361 N N . ALA A 1 160 ? -3.325 6.147 2.118 1.00 96.19 160 ALA A N 1
ATOM 1362 C CA . ALA A 1 160 ? -2.324 5.353 2.834 1.00 96.19 160 ALA A CA 1
ATOM 1363 C C . ALA A 1 160 ? -1.395 6.235 3.693 1.00 96.19 160 ALA A C 1
ATOM 1365 O O . ALA A 1 160 ? -1.154 5.958 4.867 1.00 96.19 160 ALA A O 1
ATOM 1366 N N . MET A 1 161 ? -0.935 7.366 3.147 1.00 96.81 161 MET A N 1
ATOM 1367 C CA . MET A 1 161 ? -0.112 8.327 3.892 1.00 96.81 161 MET A CA 1
ATOM 1368 C C . MET A 1 161 ? -0.874 9.048 5.010 1.00 96.81 161 MET A C 1
ATOM 1370 O O . MET A 1 161 ? -0.276 9.399 6.031 1.00 96.81 161 MET A O 1
ATOM 1374 N N . PHE A 1 162 ? -2.180 9.274 4.845 1.00 96.94 162 PHE A N 1
ATOM 1375 C CA . PHE A 1 162 ? -3.026 9.765 5.928 1.00 96.94 162 PHE A CA 1
ATOM 1376 C C . PHE A 1 162 ? -3.134 8.730 7.052 1.00 96.94 162 PHE A C 1
ATOM 1378 O O . PHE A 1 162 ? -2.849 9.094 8.192 1.00 96.94 162 PHE A O 1
ATOM 1385 N N . ILE A 1 163 ? -3.465 7.474 6.740 1.00 97.06 163 ILE A N 1
ATOM 1386 C CA . ILE A 1 163 ? -3.550 6.376 7.715 1.00 97.06 163 ILE A CA 1
ATOM 1387 C C . ILE A 1 163 ? -2.223 6.253 8.463 1.00 97.06 163 ILE A C 1
ATOM 1389 O O . ILE A 1 163 ? -2.194 6.356 9.681 1.00 97.06 163 ILE A O 1
ATOM 1393 N N . LYS A 1 164 ? -1.089 6.194 7.757 1.00 96.62 164 LYS A N 1
ATOM 1394 C CA . LYS A 1 164 ? 0.240 6.202 8.390 1.00 96.62 164 LYS A CA 1
ATOM 1395 C C . LYS A 1 164 ? 0.424 7.356 9.382 1.00 96.62 164 LYS A C 1
ATOM 1397 O O . LYS A 1 164 ? 1.092 7.200 10.397 1.00 96.62 164 LYS A O 1
ATOM 1402 N N . SER A 1 165 ? -0.129 8.535 9.098 1.00 95.44 165 SER A N 1
ATOM 1403 C CA . SER A 1 165 ? 0.005 9.707 9.975 1.00 95.44 165 SER A CA 1
ATOM 1404 C C . SER A 1 165 ? -0.824 9.637 11.263 1.00 95.44 165 SER A C 1
ATOM 1406 O O . SER A 1 165 ? -0.653 10.503 12.123 1.00 95.44 165 SER A O 1
ATOM 1408 N N . THR A 1 166 ? -1.724 8.658 11.394 1.00 95.62 166 THR A N 1
ATOM 1409 C CA . THR A 1 166 ? -2.493 8.415 12.625 1.00 95.62 166 THR A CA 1
ATOM 1410 C C . THR A 1 166 ? -1.755 7.509 13.606 1.00 95.62 166 THR A C 1
ATOM 1412 O O . THR A 1 166 ? -2.177 7.408 14.754 1.00 95.62 166 THR A O 1
ATOM 1415 N N . TYR A 1 167 ? -0.656 6.890 13.174 1.00 95.69 167 TYR A N 1
ATOM 1416 C CA . TYR A 1 167 ? 0.228 6.085 14.007 1.00 95.69 167 TYR A CA 1
ATOM 1417 C C . TYR A 1 167 ? 1.316 6.944 14.662 1.00 95.69 167 TYR A C 1
ATOM 1419 O O . TYR A 1 167 ? 1.778 7.936 14.091 1.00 95.69 167 TYR A O 1
ATOM 1427 N N . ASP A 1 168 ? 1.750 6.535 15.856 1.00 94.38 168 ASP A N 1
ATOM 1428 C CA . ASP A 1 168 ? 2.826 7.209 16.595 1.00 94.38 168 ASP A CA 1
ATOM 1429 C C . ASP A 1 168 ? 4.203 7.004 15.936 1.00 94.38 168 ASP A C 1
ATOM 1431 O O . ASP A 1 168 ? 5.057 7.898 15.969 1.00 94.38 168 ASP A O 1
ATOM 1435 N N . ASP A 1 169 ? 4.418 5.845 15.310 1.00 96.12 169 ASP A N 1
ATOM 1436 C CA . ASP A 1 169 ? 5.658 5.486 14.633 1.00 96.12 169 ASP A CA 1
ATOM 1437 C C . ASP A 1 169 ? 5.428 4.585 13.408 1.00 96.12 169 ASP A C 1
ATOM 1439 O O . ASP A 1 169 ? 4.365 3.995 13.212 1.00 96.12 169 ASP A O 1
ATOM 1443 N N . LEU A 1 170 ? 6.447 4.530 12.545 1.00 95.69 170 LEU A N 1
ATOM 1444 C CA . LEU A 1 170 ? 6.397 3.771 11.297 1.00 95.69 170 LEU A CA 1
ATOM 1445 C C . LEU A 1 170 ? 6.425 2.255 11.528 1.00 95.69 170 LEU A C 1
ATOM 1447 O O . LEU A 1 170 ? 5.830 1.531 10.741 1.00 95.69 170 LEU A O 1
ATOM 1451 N N . GLU A 1 171 ? 7.124 1.786 12.562 1.00 95.75 171 GLU A N 1
ATOM 1452 C CA . GLU A 1 171 ? 7.285 0.353 12.833 1.00 95.75 171 GLU A CA 1
ATOM 1453 C C . GLU A 1 171 ? 5.921 -0.270 13.142 1.00 95.75 171 GLU A C 1
ATOM 1455 O O . GLU A 1 171 ? 5.515 -1.204 12.457 1.00 95.75 171 GLU A O 1
ATOM 1460 N N . SER A 1 172 ? 5.159 0.349 14.044 1.00 96.31 172 SER A N 1
ATOM 1461 C CA . SER A 1 172 ? 3.803 -0.072 14.409 1.00 96.31 172 SER A CA 1
ATOM 1462 C C . SER A 1 172 ? 2.846 -0.055 13.210 1.00 96.31 172 SER A C 1
ATOM 1464 O O . SER A 1 172 ? 2.109 -1.010 12.989 1.00 96.31 172 SER A O 1
ATOM 1466 N N . PHE A 1 173 ? 2.887 1.003 12.388 1.00 96.94 173 PHE A N 1
ATOM 1467 C CA . PHE A 1 173 ? 2.065 1.085 11.173 1.00 96.94 173 PHE A CA 1
ATOM 1468 C C . PHE A 1 173 ? 2.367 -0.053 10.190 1.00 96.94 173 PHE A C 1
ATOM 1470 O O . PHE A 1 173 ? 1.450 -0.638 9.611 1.00 96.94 173 PHE A O 1
ATOM 1477 N N . VAL A 1 174 ? 3.650 -0.351 9.975 1.00 96.00 174 VAL A N 1
ATOM 1478 C CA . VAL A 1 174 ? 4.078 -1.402 9.049 1.00 96.00 174 VAL A CA 1
ATOM 1479 C C . VAL A 1 174 ? 3.701 -2.784 9.577 1.00 96.00 174 VAL A C 1
ATOM 1481 O O . VAL A 1 174 ? 3.205 -3.597 8.802 1.00 96.00 174 VAL A O 1
ATOM 1484 N N . GLU A 1 175 ? 3.913 -3.054 10.866 1.00 94.75 175 GLU A N 1
ATOM 1485 C CA . GLU A 1 175 ? 3.559 -4.340 11.476 1.00 94.75 175 GLU A CA 1
ATOM 1486 C C . GLU A 1 175 ? 2.055 -4.619 11.381 1.00 94.75 175 GLU A C 1
ATOM 1488 O O . GLU A 1 175 ? 1.669 -5.709 10.951 1.00 94.75 175 GLU A O 1
ATOM 1493 N N . ASP A 1 176 ? 1.209 -3.631 11.681 1.00 95.56 176 ASP A N 1
ATOM 1494 C CA . ASP A 1 176 ? -0.245 -3.764 11.539 1.00 95.56 176 ASP A CA 1
ATOM 1495 C C . ASP A 1 176 ? -0.643 -3.973 10.074 1.00 95.56 176 ASP A C 1
ATOM 1497 O O . ASP A 1 176 ? -1.379 -4.910 9.758 1.00 95.56 176 ASP A O 1
ATOM 1501 N N . SER A 1 177 ? -0.086 -3.161 9.167 1.00 94.56 177 SER A N 1
ATOM 1502 C CA . SER A 1 177 ? -0.357 -3.258 7.728 1.00 94.56 177 SER A CA 1
ATOM 1503 C C . SER A 1 177 ? -0.030 -4.646 7.185 1.00 94.56 177 SER A C 1
ATOM 1505 O O . SER A 1 177 ? -0.844 -5.241 6.485 1.00 94.56 177 SER A O 1
ATOM 1507 N N . VAL A 1 178 ? 1.147 -5.186 7.512 1.00 91.94 178 VAL A N 1
ATOM 1508 C CA . VAL A 1 178 ? 1.562 -6.517 7.048 1.00 91.94 178 VAL A CA 1
ATOM 1509 C C . VAL A 1 178 ? 0.738 -7.609 7.720 1.00 91.94 178 VAL A C 1
ATOM 1511 O O . VAL A 1 178 ? 0.356 -8.567 7.055 1.00 91.94 178 VAL A O 1
ATOM 1514 N N . THR A 1 179 ? 0.415 -7.469 9.006 1.00 91.56 179 THR A N 1
ATOM 1515 C CA . THR A 1 179 ? -0.426 -8.444 9.713 1.00 91.56 179 THR A CA 1
ATOM 1516 C C . THR A 1 179 ? -1.791 -8.575 9.042 1.00 91.56 179 THR A C 1
ATOM 1518 O O . THR A 1 179 ? -2.183 -9.687 8.694 1.00 91.56 179 THR A O 1
ATOM 1521 N N . ILE A 1 180 ? -2.468 -7.453 8.789 1.00 92.12 180 ILE A N 1
ATOM 1522 C CA . ILE A 1 180 ? -3.777 -7.424 8.117 1.00 92.12 180 ILE A CA 1
ATOM 1523 C C . ILE A 1 180 ? -3.655 -7.910 6.677 1.00 92.12 180 ILE A C 1
ATOM 1525 O O . ILE A 1 180 ? -4.477 -8.700 6.220 1.00 92.12 180 ILE A O 1
ATOM 1529 N N . LEU A 1 181 ? -2.607 -7.484 5.968 1.00 88.50 181 LEU A N 1
ATOM 1530 C CA . LEU A 1 181 ? -2.354 -7.920 4.600 1.00 88.50 181 LEU A CA 1
ATOM 1531 C C . LEU A 1 181 ? -2.267 -9.448 4.509 1.00 88.50 181 LEU A C 1
ATOM 1533 O O . LEU A 1 181 ? -2.849 -10.038 3.605 1.00 88.50 181 LEU A O 1
ATOM 1537 N N . MET A 1 182 ? -1.555 -10.082 5.443 1.00 84.81 182 MET A N 1
ATOM 1538 C CA . MET A 1 182 ? -1.388 -11.533 5.452 1.00 84.81 182 MET A CA 1
ATOM 1539 C C . MET A 1 182 ? -2.651 -12.271 5.909 1.00 84.81 182 MET A C 1
ATOM 1541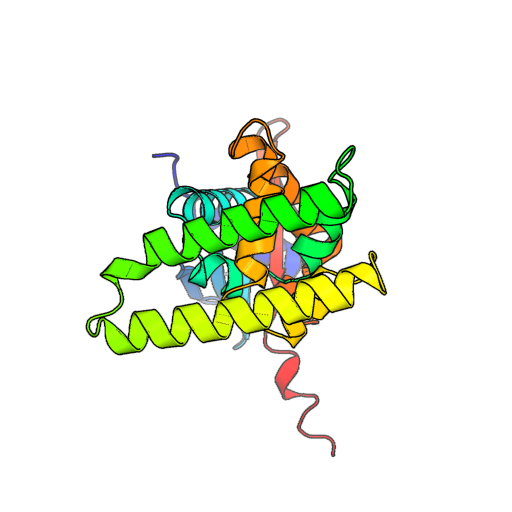 O O . MET A 1 182 ? -2.922 -13.335 5.367 1.00 84.81 182 MET A O 1
ATOM 1545 N N . SER A 1 183 ? -3.415 -11.736 6.869 1.00 86.06 183 SER A N 1
ATOM 1546 C CA . SER A 1 183 ? -4.579 -12.438 7.433 1.00 86.06 183 SER A CA 1
ATOM 1547 C C . SER A 1 183 ? -5.888 -12.210 6.677 1.00 86.06 183 SER A C 1
ATOM 1549 O O . SER A 1 183 ? -6.719 -13.111 6.623 1.00 86.06 183 SER A O 1
ATOM 1551 N N . GLU A 1 184 ? -6.092 -11.015 6.122 1.00 84.62 184 GLU A N 1
ATOM 1552 C CA . GLU A 1 184 ? -7.365 -10.595 5.515 1.00 84.62 184 GLU A CA 1
ATOM 1553 C C . GLU A 1 184 ? -7.241 -10.334 4.010 1.00 84.62 184 GLU A C 1
ATOM 1555 O O . GLU A 1 184 ? -8.216 -10.486 3.280 1.00 84.62 184 GLU A O 1
ATOM 1560 N N . CYS A 1 185 ? -6.048 -9.965 3.525 1.00 79.31 185 CYS A N 1
ATOM 1561 C CA . CYS A 1 185 ? -5.851 -9.584 2.124 1.00 79.31 185 CYS A CA 1
ATOM 1562 C C . CYS A 1 185 ? -4.993 -10.565 1.317 1.00 79.31 185 CYS A C 1
ATOM 1564 O O . CYS A 1 185 ? -4.552 -10.221 0.216 1.00 79.31 185 CYS A O 1
ATOM 1566 N N . GLY A 1 186 ? -4.737 -11.772 1.829 1.00 67.12 186 GLY A N 1
ATOM 1567 C CA . GLY A 1 186 ? -3.857 -12.727 1.153 1.00 67.12 186 GLY A CA 1
ATOM 1568 C C . GLY A 1 186 ? -4.319 -13.077 -0.268 1.00 67.12 186 GLY A C 1
ATOM 1569 O O . GLY A 1 186 ? -3.480 -13.300 -1.133 1.00 67.12 186 GLY A O 1
ATOM 1570 N N . GLU A 1 187 ? -5.629 -13.017 -0.544 1.00 65.69 187 GLU A N 1
ATOM 1571 C CA . GLU A 1 187 ? -6.201 -13.220 -1.886 1.00 65.69 187 GLU A CA 1
ATOM 1572 C C . GLU A 1 187 ? -5.898 -12.065 -2.858 1.00 65.69 187 GLU A C 1
ATOM 1574 O O . GLU A 1 187 ? -5.837 -12.261 -4.068 1.00 65.69 187 GLU A O 1
ATOM 1579 N N . TYR A 1 188 ? -5.665 -10.848 -2.361 1.00 64.31 188 TYR A N 1
ATOM 1580 C CA . TYR A 1 188 ? -5.349 -9.689 -3.204 1.00 64.31 188 TYR A CA 1
ATOM 1581 C C . TYR A 1 188 ? -3.858 -9.600 -3.525 1.00 64.31 188 TYR A C 1
ATOM 1583 O O . TYR A 1 188 ? -3.486 -9.096 -4.584 1.00 64.31 188 TYR A O 1
ATOM 1591 N N . LEU A 1 189 ? -2.997 -10.170 -2.672 1.00 61.50 189 LEU A N 1
ATOM 1592 C CA . LEU A 1 189 ? -1.590 -10.417 -3.017 1.00 61.50 189 LEU A CA 1
ATOM 1593 C C . LEU A 1 189 ? -1.442 -11.355 -4.222 1.00 61.50 189 LEU A C 1
ATOM 1595 O O . LEU A 1 189 ? -0.397 -11.362 -4.877 1.00 61.50 189 LEU A O 1
ATOM 1599 N N . THR A 1 190 ? -2.483 -12.133 -4.506 1.00 55.75 190 THR A N 1
ATOM 1600 C CA . THR A 1 190 ? -2.528 -13.150 -5.554 1.00 55.75 190 THR A CA 1
ATOM 1601 C C . THR A 1 190 ? -3.527 -12.820 -6.657 1.00 55.75 190 THR A C 1
ATOM 1603 O O . THR A 1 190 ? -3.884 -13.703 -7.422 1.00 55.75 190 THR A O 1
ATOM 1606 N N . MET A 1 191 ? -3.986 -11.564 -6.765 1.00 55.12 191 MET A N 1
ATOM 1607 C CA . MET A 1 191 ? -4.949 -11.129 -7.794 1.00 55.12 191 MET A CA 1
ATOM 1608 C C . MET A 1 191 ? -6.241 -11.978 -7.851 1.00 55.12 191 MET A C 1
ATOM 1610 O O . MET A 1 191 ? -6.818 -12.167 -8.917 1.00 55.12 191 MET A O 1
ATOM 1614 N N . GLY A 1 192 ? -6.721 -12.465 -6.704 1.00 48.19 192 GLY A N 1
ATOM 1615 C CA . GLY A 1 192 ? -7.924 -13.296 -6.585 1.00 48.19 192 GLY A CA 1
ATOM 1616 C C . GLY A 1 192 ? -7.669 -14.807 -6.631 1.00 48.19 192 GLY A C 1
ATOM 1617 O O . GLY A 1 192 ? -8.622 -15.585 -6.587 1.00 48.19 192 GLY A O 1
ATOM 1618 N N . GLU A 1 193 ? -6.410 -15.247 -6.705 1.00 54.53 193 GLU A N 1
ATOM 1619 C CA . GLU A 1 193 ? -6.044 -16.667 -6.739 1.00 54.53 193 GLU A CA 1
ATOM 1620 C C . GLU A 1 193 ? -5.862 -17.276 -5.333 1.00 54.53 193 GLU A C 1
ATOM 1622 O O . GLU A 1 193 ? -5.690 -16.588 -4.328 1.00 54.53 193 GLU A O 1
ATOM 1627 N N . THR A 1 194 ? -5.842 -18.607 -5.246 1.00 59.47 194 THR A N 1
ATOM 1628 C CA . THR A 1 194 ? -5.588 -19.331 -3.991 1.00 59.47 194 THR A CA 1
ATOM 1629 C C . THR A 1 194 ? -4.145 -19.138 -3.512 1.00 59.47 194 THR A C 1
ATOM 1631 O O . THR A 1 194 ? -3.210 -19.551 -4.202 1.00 59.47 194 THR A O 1
ATOM 1634 N N . PHE A 1 195 ? -3.964 -18.587 -2.311 1.00 70.62 195 PHE A N 1
ATOM 1635 C CA . PHE A 1 195 ? -2.690 -18.563 -1.587 1.00 70.62 195 PHE A CA 1
ATOM 1636 C C . PHE A 1 195 ? -2.684 -19.602 -0.461 1.00 70.62 195 PHE A C 1
ATOM 1638 O O . PHE A 1 195 ? -3.740 -19.988 0.044 1.00 70.62 195 PHE A O 1
ATOM 1645 N N . GLU A 1 196 ? -1.496 -20.043 -0.049 1.00 77.06 196 GLU A N 1
ATOM 1646 C CA . GLU A 1 196 ? -1.333 -20.857 1.158 1.00 77.06 196 GLU A CA 1
ATOM 1647 C C . GLU A 1 196 ? -0.341 -20.212 2.128 1.00 77.06 196 GLU A C 1
ATOM 1649 O O . GLU A 1 196 ? 0.760 -19.790 1.754 1.00 77.06 196 GLU A O 1
ATOM 1654 N N . GLU A 1 197 ? -0.744 -20.168 3.396 1.00 83.94 197 GLU A N 1
ATOM 1655 C CA . GLU A 1 197 ? 0.099 -19.759 4.512 1.00 83.94 197 GLU A CA 1
ATOM 1656 C C . GLU A 1 197 ? 0.911 -20.949 5.026 1.00 83.94 197 GLU A C 1
ATOM 1658 O O . GLU A 1 197 ? 0.364 -21.986 5.412 1.00 83.94 197 GLU A O 1
ATOM 1663 N N . ILE A 1 198 ? 2.229 -20.783 5.092 1.00 85.19 198 ILE A N 1
ATOM 1664 C CA . ILE A 1 198 ? 3.147 -21.791 5.615 1.00 85.19 198 ILE A CA 1
ATOM 1665 C C . ILE A 1 198 ? 3.850 -21.263 6.859 1.00 85.19 198 ILE A C 1
ATOM 1667 O O . ILE A 1 198 ? 4.531 -20.237 6.838 1.00 85.19 198 ILE A O 1
ATOM 1671 N N . TYR A 1 199 ? 3.746 -22.036 7.938 1.00 86.12 199 TYR A N 1
ATOM 1672 C CA . TYR A 1 199 ? 4.367 -21.746 9.223 1.00 86.12 199 TYR A CA 1
ATOM 1673 C C . TYR A 1 199 ? 5.523 -22.713 9.473 1.00 86.12 199 TYR A C 1
ATOM 1675 O O . TYR A 1 199 ? 5.316 -23.907 9.695 1.00 86.12 199 TYR A O 1
ATOM 1683 N N . LEU A 1 200 ? 6.756 -22.204 9.460 1.00 84.56 200 LEU A N 1
ATOM 1684 C CA . LEU A 1 200 ? 7.950 -23.016 9.689 1.00 84.56 200 LEU A CA 1
ATOM 1685 C C . LEU A 1 200 ? 8.598 -22.723 11.046 1.00 84.56 200 LEU A C 1
ATOM 1687 O O . LEU A 1 200 ? 8.905 -21.567 11.334 1.00 84.56 200 LEU A O 1
ATOM 1691 N N . PRO A 1 201 ? 8.914 -23.750 11.854 1.00 81.88 201 PRO A N 1
ATOM 1692 C CA . PRO A 1 201 ? 9.743 -23.567 13.038 1.00 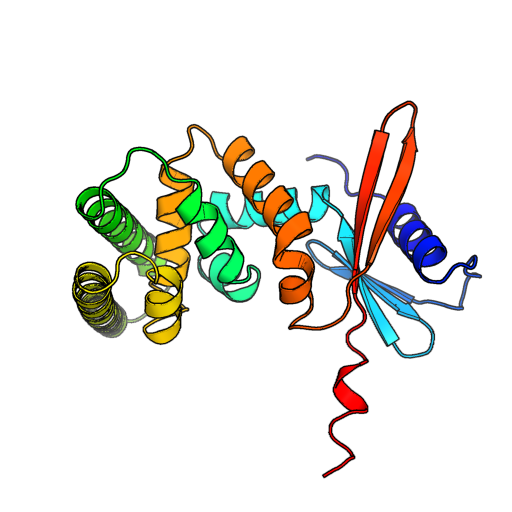81.88 201 PRO A CA 1
ATOM 1693 C C . PRO A 1 201 ? 11.210 -23.338 12.637 1.00 81.88 201 PRO A C 1
ATOM 1695 O O . PRO A 1 201 ? 11.796 -24.149 11.910 1.00 81.88 201 PRO A O 1
ATOM 1698 N N . GLU A 1 202 ? 11.831 -22.264 13.133 1.00 68.00 202 GLU A N 1
ATOM 1699 C CA . GLU A 1 202 ? 13.238 -21.940 12.831 1.00 68.00 202 GLU A CA 1
ATOM 1700 C C . GLU A 1 202 ? 14.196 -22.223 13.995 1.00 68.00 202 GLU A C 1
ATOM 1702 O O . GLU A 1 202 ? 15.231 -22.871 13.797 1.00 68.00 202 GLU A O 1
ATOM 1707 N N . ALA A 1 203 ? 13.840 -21.782 15.204 1.00 66.69 203 ALA A N 1
ATOM 1708 C CA . ALA A 1 203 ? 14.583 -21.960 16.454 1.00 66.69 203 ALA A CA 1
ATOM 1709 C C . ALA A 1 203 ? 13.610 -22.030 17.652 1.00 66.69 203 ALA A C 1
ATOM 1711 O O . ALA A 1 203 ? 12.397 -21.951 17.464 1.00 66.69 203 ALA A O 1
ATOM 1712 N N . GLU A 1 204 ? 14.112 -22.233 18.879 1.00 52.06 204 GLU A N 1
ATOM 1713 C CA . GLU A 1 204 ? 13.276 -22.338 20.089 1.00 52.06 204 GLU A CA 1
ATOM 1714 C C . GLU A 1 204 ? 12.296 -21.150 20.202 1.00 52.06 204 GLU A C 1
ATOM 1716 O O . GLU A 1 204 ? 12.698 -20.035 20.514 1.00 52.06 204 GLU A O 1
ATOM 1721 N N . ASN A 1 205 ? 11.005 -21.429 19.978 1.00 58.09 205 ASN A N 1
ATOM 1722 C CA . ASN A 1 205 ? 9.864 -20.501 20.015 1.00 58.09 205 ASN A CA 1
ATOM 1723 C C . ASN A 1 205 ? 9.764 -19.451 18.887 1.00 58.09 205 ASN A C 1
ATOM 1725 O O . ASN A 1 205 ? 8.948 -18.540 19.008 1.00 58.09 205 ASN A O 1
ATOM 1729 N N . GLU A 1 206 ? 10.506 -19.590 17.785 1.00 74.38 206 GLU A N 1
ATOM 1730 C CA . GLU A 1 206 ? 10.347 -18.736 16.595 1.00 74.38 206 GLU A CA 1
ATOM 1731 C C . GLU A 1 206 ? 9.652 -19.500 15.457 1.00 74.38 206 GLU A C 1
ATOM 1733 O O . GLU A 1 206 ? 10.129 -20.549 15.004 1.00 74.38 206 GLU A O 1
ATOM 1738 N N . ILE A 1 207 ? 8.520 -18.958 14.997 1.00 77.50 207 ILE A N 1
ATOM 1739 C CA . ILE A 1 207 ? 7.760 -19.444 13.841 1.00 77.50 207 ILE A CA 1
ATOM 1740 C C . ILE A 1 207 ? 7.877 -18.392 12.745 1.00 77.50 207 ILE A C 1
ATOM 1742 O O . ILE A 1 207 ? 7.561 -17.229 12.967 1.00 77.50 207 ILE A O 1
ATOM 1746 N N . SER A 1 208 ? 8.329 -18.805 11.567 1.00 83.81 208 SER A N 1
ATOM 1747 C CA . SER A 1 208 ? 8.345 -17.954 10.382 1.00 83.81 208 SER A CA 1
ATOM 1748 C C . SER A 1 208 ? 7.090 -18.168 9.562 1.00 83.81 208 SER A C 1
ATOM 1750 O O . SER A 1 208 ? 6.726 -19.312 9.285 1.00 83.81 208 SER A O 1
ATOM 1752 N N . HIS A 1 209 ? 6.458 -17.062 9.188 1.00 88.06 209 HIS A N 1
ATOM 1753 C CA . HIS A 1 209 ? 5.235 -17.034 8.404 1.00 88.06 209 HIS A CA 1
ATOM 1754 C C . HIS A 1 209 ? 5.575 -16.686 6.952 1.00 88.06 209 HIS A C 1
ATOM 1756 O O . HIS A 1 209 ? 6.186 -15.648 6.679 1.00 88.06 209 HIS A O 1
ATOM 1762 N N . PHE A 1 210 ? 5.214 -17.578 6.035 1.00 86.44 210 PHE A N 1
ATOM 1763 C CA . PHE A 1 210 ? 5.383 -17.418 4.598 1.00 86.44 210 PHE A CA 1
ATOM 1764 C C . PHE A 1 210 ? 4.028 -17.449 3.905 1.00 86.44 210 PHE A C 1
ATOM 1766 O O . PHE A 1 210 ? 3.174 -18.251 4.268 1.00 86.44 210 PHE A O 1
ATOM 1773 N N . ILE A 1 211 ? 3.887 -16.643 2.860 1.00 85.31 211 ILE A N 1
ATOM 1774 C CA . ILE A 1 211 ? 2.816 -16.758 1.873 1.00 85.31 211 ILE A CA 1
ATOM 1775 C C . ILE A 1 211 ? 3.429 -17.307 0.595 1.00 85.31 211 ILE A C 1
ATOM 1777 O O . ILE A 1 211 ? 4.464 -16.815 0.133 1.00 85.31 211 ILE A O 1
ATOM 1781 N N . ILE A 1 212 ? 2.798 -18.339 0.043 1.00 84.06 212 ILE A N 1
ATOM 1782 C CA . ILE A 1 212 ? 3.154 -18.924 -1.247 1.00 84.06 212 ILE A CA 1
ATOM 1783 C C . ILE A 1 212 ? 1.979 -18.751 -2.191 1.00 84.06 212 ILE A C 1
ATOM 1785 O O . ILE A 1 212 ? 0.849 -19.095 -1.845 1.00 84.06 212 ILE A O 1
ATOM 1789 N N . TYR A 1 213 ? 2.264 -18.265 -3.397 1.00 80.69 213 TYR A N 1
ATOM 1790 C CA . TYR A 1 213 ? 1.264 -18.165 -4.448 1.00 80.69 213 TYR A CA 1
ATOM 1791 C C . TYR A 1 213 ? 1.701 -18.821 -5.754 1.00 80.69 213 TYR A C 1
ATOM 1793 O O . TYR A 1 213 ? 2.895 -18.913 -6.057 1.00 80.69 213 TYR A O 1
ATOM 1801 N N . ASN A 1 214 ? 0.707 -19.245 -6.538 1.00 69.56 214 ASN A N 1
ATOM 1802 C CA . ASN A 1 214 ? 0.853 -19.877 -7.844 1.00 69.56 214 ASN A CA 1
ATOM 1803 C C . ASN A 1 214 ? 0.135 -19.060 -8.943 1.00 69.56 214 ASN A C 1
ATOM 1805 O O . ASN A 1 214 ? -1.082 -19.156 -9.016 1.00 69.56 214 ASN A O 1
ATOM 1809 N N . PRO A 1 215 ? 0.857 -18.382 -9.850 1.00 60.19 215 PRO A N 1
ATOM 1810 C CA . PRO A 1 215 ? 0.284 -17.553 -10.911 1.00 60.19 215 PRO A CA 1
ATOM 1811 C C . PRO A 1 215 ? -0.198 -18.336 -12.150 1.00 60.19 215 PRO A C 1
ATOM 1813 O O . PRO A 1 215 ? -0.397 -17.743 -13.207 1.00 60.19 215 PRO A O 1
ATOM 1816 N N . VAL A 1 216 ? -0.262 -19.677 -12.114 1.00 52.50 216 VAL A N 1
ATOM 1817 C CA . VAL A 1 216 ? -0.591 -20.508 -13.298 1.00 52.50 216 VAL A CA 1
ATOM 1818 C C . VAL A 1 216 ? -2.062 -20.938 -13.355 1.00 52.50 216 VAL A C 1
ATOM 1820 O O . VAL A 1 216 ? -2.469 -21.548 -14.344 1.00 52.50 216 VAL A O 1
ATOM 1823 N N . ASN A 1 217 ? -2.904 -20.567 -12.388 1.00 47.47 217 ASN A N 1
ATOM 1824 C CA . ASN A 1 217 ? -4.336 -20.869 -12.498 1.00 47.47 217 ASN A CA 1
ATOM 1825 C C . ASN A 1 217 ? -5.068 -19.995 -13.543 1.00 47.47 217 ASN A C 1
ATOM 1827 O O . ASN A 1 217 ? -6.142 -20.377 -13.998 1.00 47.47 217 ASN A O 1
ATOM 1831 N N . ASP A 1 218 ? -4.444 -18.923 -14.034 1.00 44.19 218 ASP A N 1
ATOM 1832 C CA . ASP A 1 218 ? -5.035 -17.988 -15.005 1.00 44.19 218 ASP A CA 1
ATOM 1833 C C . ASP A 1 218 ? -5.038 -18.426 -16.486 1.00 44.19 218 ASP A C 1
ATOM 1835 O O . ASP A 1 218 ? -5.633 -17.751 -17.330 1.00 44.19 218 ASP A O 1
ATOM 1839 N N . LEU A 1 219 ? -4.399 -19.540 -16.864 1.00 43.81 219 LEU A N 1
ATOM 1840 C CA . LEU A 1 219 ? -4.375 -19.970 -18.277 1.00 43.81 219 LEU A CA 1
ATOM 1841 C C . LEU A 1 219 ? -5.375 -21.077 -18.629 1.00 43.81 219 LEU A C 1
ATOM 1843 O O . LEU A 1 219 ? -5.598 -21.309 -19.815 1.00 43.81 219 LEU A O 1
ATOM 1847 N N . GLU A 1 220 ? -5.999 -21.742 -17.653 1.00 43.44 220 GLU A N 1
ATOM 1848 C CA . GLU A 1 220 ? -6.959 -22.821 -17.944 1.00 43.44 220 GLU A CA 1
ATOM 1849 C C . GLU A 1 220 ? -8.422 -22.344 -18.036 1.00 43.44 220 GLU A C 1
ATOM 1851 O O . GLU A 1 220 ? -9.245 -23.050 -18.624 1.00 43.44 220 GLU A O 1
ATOM 1856 N N . GLU A 1 221 ? -8.754 -21.136 -17.558 1.00 42.72 221 GLU A N 1
ATOM 1857 C CA . GLU A 1 221 ? -10.125 -20.593 -17.635 1.00 42.72 221 GLU A CA 1
ATOM 1858 C C . GLU A 1 221 ? -10.395 -19.710 -18.869 1.00 42.72 221 GLU A C 1
ATOM 1860 O O . GLU A 1 221 ? -11.552 -19.487 -19.218 1.00 42.72 221 GLU A O 1
ATOM 1865 N N . CYS A 1 222 ? -9.366 -19.282 -19.612 1.00 42.84 222 CYS A N 1
ATOM 1866 C CA . CYS A 1 222 ? -9.552 -18.504 -20.850 1.00 42.84 222 CYS A CA 1
ATOM 1867 C C . CYS A 1 222 ? -9.804 -19.353 -22.116 1.00 42.84 222 CYS A C 1
ATOM 1869 O O . CYS A 1 222 ? -10.130 -18.792 -23.161 1.00 42.84 222 CYS A O 1
ATOM 1871 N N . ASP A 1 223 ? -9.687 -20.684 -22.043 1.00 42.03 223 ASP A N 1
ATOM 1872 C CA . ASP A 1 223 ? -9.875 -21.595 -23.190 1.00 42.03 223 ASP A CA 1
ATOM 1873 C C . ASP A 1 223 ? -11.264 -22.281 -23.215 1.00 42.03 223 ASP A C 1
ATOM 1875 O O . ASP A 1 223 ? -11.481 -23.242 -23.963 1.00 42.03 223 ASP A O 1
ATOM 1879 N N . GLN A 1 224 ? -12.233 -21.795 -22.426 1.00 44.53 224 GLN A N 1
ATOM 1880 C CA . GLN A 1 224 ? -13.616 -22.298 -22.421 1.00 44.53 224 GLN A CA 1
ATOM 1881 C C . GLN A 1 224 ? -14.687 -21.209 -22.619 1.00 44.53 224 GLN A C 1
ATOM 1883 O O . GLN A 1 224 ? -15.679 -21.205 -21.897 1.00 44.53 224 GLN A O 1
ATOM 1888 N N . GLU A 1 225 ? -14.559 -20.350 -23.638 1.00 39.12 225 GLU A N 1
ATOM 1889 C CA . GLU A 1 225 ? -15.715 -19.651 -24.249 1.00 39.12 225 GLU A CA 1
ATOM 1890 C C . GLU A 1 225 ? -15.651 -19.601 -25.785 1.00 39.12 225 GLU A C 1
ATOM 1892 O O . GLU A 1 225 ? -14.603 -19.217 -26.352 1.00 39.12 225 GLU A O 1
#

Mean predicted aligned error: 7.54 Å

Sequence (225 aa):
MKQERPPKFYIKAFEEFIGKKLQKGEYKYERIEGHTDLLYEGVTYRISSYEDLVQDFTQYFERESYDEITTQVPEQLWDLMLDQVEGYSSGQIIVGIYKAWRGYWYNERDRFKDPETFKRSKQESFEDLQVLIEAYKEDTDKLVEFAYAISDFVILPCIAMFIKSTYDDLESFVEDSVTILMSECGEYLTMGETFEEIYLPEAENEISHFIIYNPVNDLEECDQE

Organism: NCBI:txid1302690

Foldseek 3Di:
DDDDDDPVVQQVLVCVVVVHHDDPPQWDWDDDQQWIFIQHPNWTKIKGWLVSQLVQLLVCVVVVVLVCCLPQADLVLLLVLVVVLPPDDLVNLLVLLVVLLVVQLVVCVVVDPDPVVSVVVSVQVVVLSVVLSVVCVVPVSCSSVSCCVRPSRRRSSSSVNSSCVSDPDDSVSSSSSSVCCVPPVLCVSAVNDDKDWGWDDDDDPDIIIMIMYTNPVVPPVVPPD